Protein AF-A0A4Q2XPD7-F1 (afdb_monomer)

Nearest PDB structures (foldseek):
  6v8i-assembly1_DK  TM=5.713E-01  e=1.835E-02  Dubowvirus dv80alpha
  6aed-assembly1_A  TM=3.994E-01  e=3.737E-01  Homo sapiens
  2xsk-assembly1_A  TM=3.774E-01  e=1.427E+00  Escherichia coli
  7s64-assembly1_A  TM=4.993E-01  e=4.607E+00  Xenopus laevis

Structure (mmCIF, N/CA/C/O backbone):
data_AF-A0A4Q2XPD7-F1
#
_entry.id   AF-A0A4Q2XPD7-F1
#
loop_
_atom_site.group_PDB
_atom_site.id
_atom_site.type_symbol
_atom_site.label_atom_id
_atom_site.label_alt_id
_atom_site.label_comp_id
_atom_site.label_asym_id
_atom_site.label_entity_id
_atom_site.label_seq_id
_atom_site.pdbx_PDB_ins_code
_atom_site.Cartn_x
_atom_site.Cartn_y
_atom_site.Cartn_z
_atom_site.occupancy
_atom_site.B_iso_or_equiv
_atom_site.auth_seq_id
_atom_site.auth_comp_id
_atom_site.auth_asym_id
_atom_site.auth_atom_id
_atom_site.pdbx_PDB_model_num
ATOM 1 N N . MET A 1 1 ? 106.285 -15.184 1.401 1.00 35.28 1 MET A N 1
ATOM 2 C CA . MET A 1 1 ? 107.265 -15.427 0.317 1.00 35.28 1 MET A CA 1
ATOM 3 C C . MET A 1 1 ? 107.013 -16.817 -0.254 1.00 35.28 1 MET A C 1
ATOM 5 O O . MET A 1 1 ? 106.781 -17.705 0.548 1.00 35.28 1 MET A O 1
ATOM 9 N N . ALA A 1 2 ? 107.069 -16.942 -1.590 1.00 35.31 2 ALA A N 1
ATOM 10 C CA . ALA A 1 2 ? 107.016 -18.161 -2.429 1.00 35.31 2 ALA A CA 1
ATOM 11 C C . ALA A 1 2 ? 105.702 -18.983 -2.378 1.00 35.31 2 ALA A C 1
ATOM 13 O O . ALA A 1 2 ? 105.356 -19.527 -1.341 1.00 35.31 2 ALA A O 1
ATOM 14 N N . SER A 1 3 ? 104.795 -18.935 -3.364 1.00 31.17 3 SER A N 1
ATOM 15 C CA . SER A 1 3 ? 104.830 -19.334 -4.794 1.00 31.17 3 SER A CA 1
ATOM 16 C C . SER A 1 3 ? 104.622 -20.835 -5.076 1.00 31.17 3 SER A C 1
ATOM 18 O O . SER A 1 3 ? 105.289 -21.681 -4.497 1.00 31.17 3 SER A O 1
ATOM 20 N N . SER A 1 4 ? 103.778 -21.095 -6.099 1.00 35.97 4 SER A N 1
ATOM 21 C CA . SER A 1 4 ? 103.753 -22.277 -6.996 1.00 35.97 4 SER A CA 1
ATOM 22 C C . SER A 1 4 ? 103.006 -23.540 -6.511 1.00 35.97 4 SER A C 1
ATOM 24 O O . SER A 1 4 ? 103.157 -23.927 -5.368 1.00 35.97 4 SER A O 1
ATOM 26 N N . CYS A 1 5 ? 102.233 -24.303 -7.299 1.00 33.78 5 CYS A N 1
ATOM 27 C CA . CYS A 1 5 ? 101.681 -24.189 -8.658 1.00 33.78 5 CYS A CA 1
ATOM 28 C C . CYS A 1 5 ? 100.583 -25.265 -8.862 1.00 33.78 5 CYS A C 1
ATOM 30 O O . CYS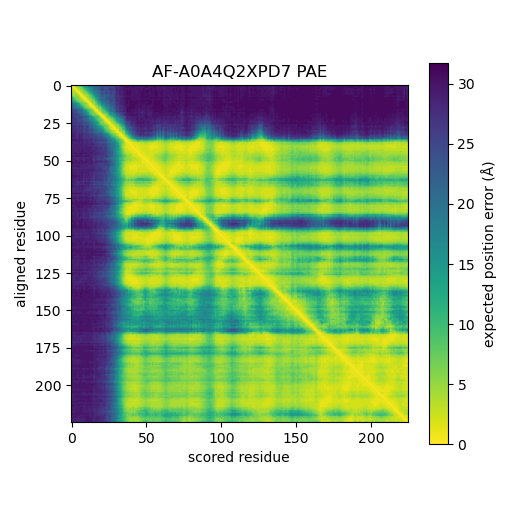 A 1 5 ? 100.735 -26.381 -8.389 1.00 33.78 5 CYS A O 1
ATOM 32 N N . ARG A 1 6 ? 99.584 -24.925 -9.696 1.00 36.72 6 ARG A N 1
ATOM 33 C CA . ARG A 1 6 ? 98.825 -25.742 -10.682 1.00 36.72 6 ARG A CA 1
ATOM 34 C C . ARG A 1 6 ? 98.132 -27.064 -10.285 1.00 36.72 6 ARG A C 1
ATOM 36 O O . ARG A 1 6 ? 98.765 -28.049 -9.943 1.00 36.72 6 ARG A O 1
ATOM 43 N N . GLY A 1 7 ? 96.851 -27.135 -10.663 1.00 34.47 7 GLY A N 1
ATOM 44 C CA . GLY A 1 7 ? 96.150 -28.373 -11.029 1.00 34.47 7 GLY A CA 1
ATOM 45 C C . GLY A 1 7 ? 94.665 -28.125 -11.315 1.00 34.47 7 GLY A C 1
ATOM 46 O O . GLY A 1 7 ? 93.896 -27.914 -10.390 1.00 34.47 7 GLY A O 1
ATOM 47 N N . LYS A 1 8 ? 94.267 -28.093 -12.595 1.00 39.12 8 LYS A N 1
ATOM 48 C CA . LYS A 1 8 ? 92.874 -27.937 -13.064 1.00 39.12 8 LYS A CA 1
ATOM 49 C C . LYS A 1 8 ? 92.116 -29.264 -12.943 1.00 39.12 8 LYS A C 1
ATOM 51 O O . LYS A 1 8 ? 92.633 -30.242 -13.469 1.00 39.12 8 LYS A O 1
ATOM 56 N N . TRP A 1 9 ? 90.869 -29.258 -12.458 1.00 30.86 9 TRP A N 1
ATOM 57 C CA . TRP A 1 9 ? 89.735 -29.917 -13.137 1.00 30.86 9 TRP A CA 1
ATOM 58 C C . TRP A 1 9 ? 88.373 -29.528 -12.536 1.00 30.86 9 TRP A C 1
ATOM 60 O O . TRP A 1 9 ? 88.275 -29.21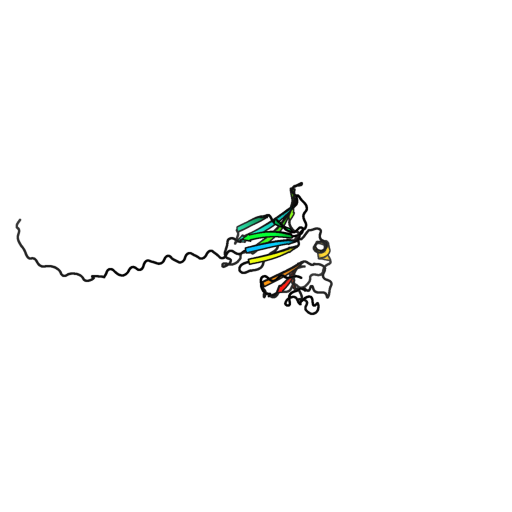4 -11.354 1.00 30.86 9 TRP A O 1
ATOM 70 N N . SER A 1 10 ? 87.357 -29.492 -13.403 1.00 39.50 10 SER A N 1
ATOM 71 C CA . SER A 1 10 ? 85.997 -28.974 -13.196 1.00 39.50 10 SER A CA 1
ATOM 72 C C . SER A 1 10 ? 85.195 -29.667 -12.090 1.00 39.50 10 SER A C 1
ATOM 74 O O . SER A 1 10 ? 85.238 -30.894 -12.001 1.00 39.50 10 SER A O 1
ATOM 76 N N . PRO A 1 11 ? 84.333 -28.937 -11.358 1.00 41.22 11 PRO A N 1
ATOM 77 C CA . PRO A 1 11 ? 83.218 -29.543 -10.656 1.00 41.22 11 PRO A CA 1
ATOM 78 C C . PRO A 1 11 ? 82.000 -29.683 -11.582 1.00 41.22 11 PRO A C 1
ATOM 80 O O . PRO A 1 11 ? 81.706 -28.827 -12.419 1.00 41.22 11 PRO A O 1
ATOM 83 N N . ALA A 1 12 ? 81.327 -30.814 -11.414 1.00 40.69 12 ALA A N 1
ATOM 84 C CA . ALA A 1 12 ? 80.123 -31.248 -12.097 1.00 40.69 12 ALA A CA 1
ATOM 85 C C . ALA A 1 12 ? 78.972 -30.224 -12.054 1.00 40.69 12 ALA A C 1
ATOM 87 O O . ALA A 1 12 ? 78.799 -29.479 -11.089 1.00 40.69 12 ALA A O 1
ATOM 88 N N . ALA A 1 13 ? 78.165 -30.239 -13.115 1.00 48.53 13 ALA A N 1
ATOM 89 C CA . ALA A 1 13 ? 76.919 -29.494 -13.236 1.00 48.53 13 ALA A CA 1
ATOM 90 C C . ALA A 1 13 ? 75.881 -29.928 -12.181 1.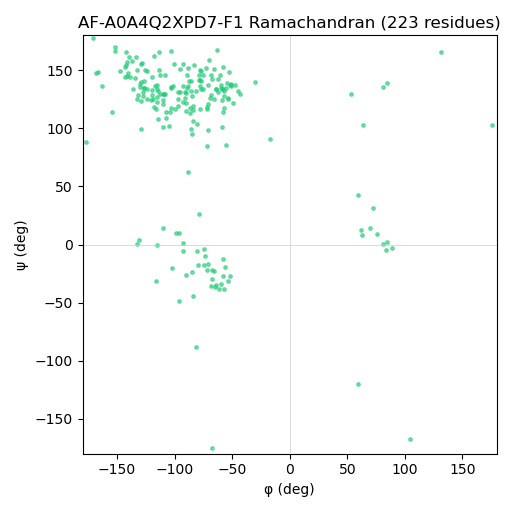00 48.53 13 ALA A C 1
ATOM 92 O O . ALA A 1 13 ? 75.745 -31.130 -11.938 1.00 48.53 13 ALA A O 1
ATOM 93 N N . PRO A 1 14 ? 75.083 -28.999 -11.620 1.00 47.69 14 PRO A N 1
ATOM 94 C CA . PRO A 1 14 ? 73.841 -29.349 -10.955 1.00 47.69 14 PRO A CA 1
ATOM 95 C C . PRO A 1 14 ? 72.660 -29.386 -11.950 1.00 47.69 14 PRO A C 1
ATOM 97 O O . PRO A 1 14 ? 72.675 -28.683 -12.966 1.00 47.69 14 PRO A O 1
ATOM 100 N N . PRO A 1 15 ? 71.626 -30.201 -11.677 1.00 46.72 15 PRO A N 1
ATOM 101 C CA . PRO A 1 15 ? 70.629 -30.598 -12.657 1.00 46.72 15 PRO A CA 1
ATOM 102 C C . PRO A 1 15 ? 69.323 -29.835 -12.449 1.00 46.72 15 PRO A C 1
ATOM 104 O O . PRO A 1 15 ? 68.654 -30.048 -11.448 1.00 46.72 15 PRO A O 1
ATOM 107 N N . TRP A 1 16 ? 68.936 -28.986 -13.396 1.00 40.44 16 TRP A N 1
ATOM 108 C CA . TRP A 1 16 ? 67.534 -28.795 -13.789 1.00 40.44 16 TRP A CA 1
ATOM 109 C C . TRP A 1 16 ? 67.476 -27.798 -14.945 1.00 40.44 16 TRP A C 1
ATOM 111 O O . TRP A 1 16 ? 67.301 -26.593 -14.803 1.00 40.44 16 TRP A O 1
ATOM 121 N N . THR A 1 17 ? 67.593 -28.332 -16.151 1.00 46.00 17 THR A N 1
ATOM 122 C CA . THR A 1 17 ? 67.012 -27.702 -17.329 1.00 46.00 17 THR A CA 1
ATOM 123 C C . THR A 1 17 ? 65.497 -27.884 -17.214 1.00 46.00 17 THR A C 1
ATOM 125 O O . THR A 1 17 ? 64.943 -28.859 -17.713 1.00 46.00 17 THR A O 1
ATOM 128 N N . ALA A 1 18 ? 64.814 -26.992 -16.493 1.00 41.50 18 ALA A N 1
ATOM 129 C CA . ALA A 1 18 ? 63.361 -26.917 -16.563 1.00 41.50 18 ALA A CA 1
ATOM 130 C C . ALA A 1 18 ? 62.993 -26.054 -17.773 1.00 41.50 18 ALA A C 1
ATOM 132 O O . ALA A 1 18 ? 63.195 -24.841 -17.786 1.00 41.50 18 ALA A O 1
ATOM 133 N N . CYS A 1 19 ? 62.513 -26.753 -18.802 1.00 37.59 19 CYS A N 1
ATOM 134 C CA . CYS A 1 19 ? 61.839 -26.252 -19.992 1.00 37.59 19 CYS A CA 1
ATOM 135 C C . CYS A 1 19 ? 61.048 -24.965 -19.732 1.00 37.59 19 CYS A C 1
ATOM 137 O O . CYS A 1 19 ? 60.341 -24.864 -18.729 1.00 37.59 19 CYS A O 1
ATOM 139 N N . ALA A 1 20 ? 61.108 -24.036 -20.690 1.00 41.44 20 ALA A N 1
ATOM 140 C CA . ALA A 1 20 ? 60.210 -22.896 -20.813 1.00 41.44 20 ALA A CA 1
ATOM 141 C C . ALA A 1 20 ? 58.756 -23.396 -20.870 1.00 41.44 20 ALA A C 1
ATOM 143 O O . ALA A 1 20 ? 58.195 -23.679 -21.926 1.00 41.44 20 ALA A O 1
ATOM 144 N N . ALA A 1 21 ? 58.187 -23.590 -19.684 1.00 39.56 21 ALA A N 1
ATOM 145 C CA . ALA A 1 21 ? 56.861 -24.106 -19.468 1.00 39.56 21 ALA A CA 1
ATOM 146 C C . ALA A 1 21 ? 55.838 -23.071 -19.935 1.00 39.56 21 ALA A C 1
ATOM 148 O O . ALA A 1 21 ? 55.851 -21.915 -19.511 1.00 39.56 21 ALA A O 1
ATOM 149 N N . CYS A 1 22 ? 54.962 -23.547 -20.814 1.00 45.12 22 CYS A N 1
ATOM 150 C CA . CYS A 1 22 ? 53.613 -23.087 -21.100 1.00 45.12 22 CYS A CA 1
ATOM 151 C C . CYS A 1 22 ? 53.024 -22.180 -19.993 1.00 45.12 22 CYS A C 1
ATOM 153 O O . CYS A 1 22 ? 52.379 -22.658 -19.061 1.00 45.12 22 CYS A O 1
ATOM 155 N N . ARG A 1 23 ? 53.213 -20.857 -20.088 1.00 47.41 23 ARG A N 1
ATOM 156 C CA . ARG A 1 23 ? 52.377 -19.902 -19.351 1.00 47.41 23 ARG A CA 1
ATOM 157 C C . ARG A 1 23 ? 51.133 -19.672 -20.191 1.00 47.41 23 ARG A C 1
ATOM 159 O O . ARG A 1 23 ? 51.143 -18.851 -21.103 1.00 47.41 23 ARG A O 1
ATOM 166 N N . LYS A 1 24 ? 50.064 -20.417 -19.899 1.00 51.81 24 LYS A N 1
ATOM 167 C CA . LYS A 1 24 ? 48.723 -19.963 -20.278 1.00 51.81 24 LYS A CA 1
ATOM 168 C C . LYS A 1 24 ? 48.528 -18.566 -19.669 1.00 51.81 24 LYS A C 1
ATOM 170 O O . LYS A 1 24 ? 48.898 -18.386 -18.505 1.00 51.81 24 LYS A O 1
ATOM 175 N N . PRO A 1 25 ? 47.999 -17.585 -20.415 1.00 47.50 25 PRO A N 1
ATOM 176 C CA . PRO A 1 25 ? 47.625 -16.315 -19.815 1.00 47.50 25 PRO A CA 1
ATOM 177 C C . PRO A 1 25 ? 46.617 -16.596 -18.697 1.00 47.50 25 PRO A C 1
ATOM 179 O O . PRO A 1 25 ? 45.694 -17.394 -18.875 1.00 47.50 25 PRO A O 1
ATOM 182 N N . LEU A 1 26 ? 46.843 -15.993 -17.529 1.00 52.91 26 LEU A N 1
ATOM 183 C CA . LEU A 1 26 ? 45.865 -15.982 -16.448 1.00 52.91 26 LEU A CA 1
ATOM 184 C C . LEU A 1 26 ? 44.599 -15.340 -17.032 1.00 52.91 26 LEU A C 1
ATOM 186 O O . LEU A 1 26 ? 44.641 -14.181 -17.438 1.00 52.91 26 LEU A O 1
ATOM 190 N N . SER A 1 27 ? 43.512 -16.101 -17.151 1.00 55.44 27 SER A N 1
ATOM 191 C CA . SER A 1 27 ? 42.205 -15.543 -17.490 1.00 55.44 27 SER A CA 1
ATOM 192 C C . SER A 1 27 ? 41.864 -14.483 -16.447 1.00 55.44 27 SER A C 1
ATOM 194 O O . SER A 1 27 ? 41.940 -14.780 -15.251 1.00 55.44 27 SER A O 1
ATOM 196 N N . GLU A 1 28 ? 41.511 -13.271 -16.883 1.00 53.06 28 GLU A N 1
ATOM 197 C CA . GLU A 1 28 ? 40.895 -12.280 -15.999 1.00 53.06 28 GLU A CA 1
ATOM 198 C C . GLU A 1 28 ? 39.760 -12.954 -15.215 1.00 53.06 28 GLU A C 1
ATOM 200 O O . GLU A 1 28 ? 39.018 -13.762 -15.793 1.00 53.06 28 GLU A O 1
ATOM 205 N N . PRO A 1 29 ? 39.629 -12.688 -13.901 1.00 60.72 29 PRO A N 1
ATOM 206 C CA . PRO A 1 29 ? 38.456 -13.146 -13.176 1.00 60.72 29 PRO A CA 1
ATOM 207 C C . PRO A 1 29 ? 37.215 -12.622 -13.913 1.00 60.72 29 PRO A C 1
ATOM 209 O O . PRO A 1 29 ? 37.241 -11.481 -14.386 1.00 60.72 29 PRO A O 1
ATOM 212 N N . PRO A 1 30 ? 36.146 -13.428 -14.055 1.00 49.44 30 PRO A N 1
ATOM 213 C CA . PRO A 1 30 ? 34.928 -12.947 -14.682 1.00 49.44 30 PRO A CA 1
ATOM 214 C C . PRO A 1 30 ? 34.503 -11.669 -13.963 1.00 4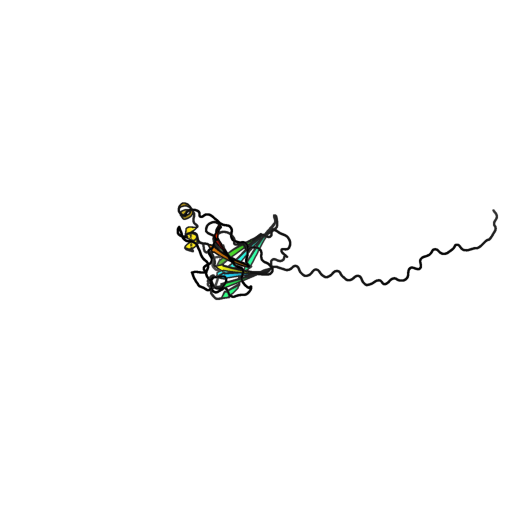9.44 30 PRO A C 1
ATOM 216 O O . PRO A 1 30 ? 34.403 -11.653 -12.733 1.00 49.44 30 PRO A O 1
ATOM 219 N N . SER A 1 31 ? 34.318 -10.599 -14.739 1.00 51.50 31 SER A N 1
ATOM 220 C CA . SER A 1 31 ? 33.731 -9.349 -14.259 1.00 51.50 31 SER A CA 1
ATOM 221 C C . SER A 1 31 ? 32.533 -9.691 -13.369 1.00 51.50 31 SER A C 1
ATOM 223 O O . SER A 1 31 ? 31.711 -10.512 -13.798 1.00 51.50 31 SER A O 1
ATOM 225 N N . PRO A 1 32 ? 32.427 -9.145 -12.142 1.00 55.56 32 PRO A N 1
ATOM 226 C CA . PRO A 1 32 ? 31.255 -9.394 -11.325 1.00 55.56 32 PRO A CA 1
ATOM 227 C C . PRO A 1 32 ? 30.042 -8.936 -12.134 1.00 55.56 32 PRO A C 1
ATOM 229 O O . PRO A 1 32 ? 29.937 -7.766 -12.504 1.00 55.56 32 PRO A O 1
ATOM 232 N N . SER A 1 33 ? 29.154 -9.879 -12.455 1.00 51.53 33 SER A N 1
ATOM 233 C CA . SER A 1 33 ? 27.834 -9.574 -13.000 1.00 51.53 33 SER A CA 1
ATOM 234 C C . SER A 1 33 ? 27.239 -8.426 -12.182 1.00 51.53 33 SER A C 1
ATOM 236 O O . SER A 1 33 ? 27.333 -8.491 -10.948 1.00 51.53 33 SER A O 1
ATOM 238 N N . PRO A 1 34 ? 26.687 -7.374 -12.817 1.00 53.44 34 PRO A N 1
ATOM 239 C CA . PRO A 1 34 ? 26.176 -6.225 -12.084 1.00 53.44 34 PRO A CA 1
ATOM 240 C C . PRO A 1 34 ? 25.207 -6.718 -11.002 1.00 53.44 34 PRO A C 1
ATOM 242 O O . PRO A 1 34 ? 24.441 -7.649 -11.269 1.00 53.44 34 PRO A O 1
ATOM 245 N N . PRO A 1 35 ? 25.265 -6.168 -9.775 1.00 57.09 35 PRO A N 1
ATOM 246 C CA . PRO A 1 35 ? 24.345 -6.572 -8.722 1.00 57.09 35 PRO A CA 1
ATOM 247 C C . PRO A 1 35 ? 22.924 -6.436 -9.267 1.00 57.09 35 PRO A C 1
ATOM 249 O O . PRO A 1 35 ? 22.580 -5.375 -9.786 1.00 57.09 35 PRO A O 1
ATOM 252 N N . PHE A 1 36 ? 22.130 -7.510 -9.199 1.00 61.00 36 PHE A N 1
ATOM 253 C CA . PHE A 1 36 ? 20.734 -7.484 -9.632 1.00 61.00 36 PHE A CA 1
ATOM 254 C C . PHE A 1 36 ? 20.009 -6.413 -8.813 1.00 61.00 36 PHE A C 1
ATOM 256 O O . PHE A 1 36 ? 19.733 -6.596 -7.625 1.00 61.00 36 PHE A O 1
ATOM 263 N N . MET A 1 37 ? 19.812 -5.248 -9.427 1.00 72.75 37 MET A N 1
ATOM 264 C CA . MET A 1 37 ? 19.111 -4.135 -8.813 1.00 72.75 37 MET A CA 1
ATOM 265 C C . MET A 1 37 ? 17.629 -4.449 -8.818 1.00 72.75 37 MET A C 1
ATOM 267 O O . MET A 1 37 ? 17.080 -4.879 -9.832 1.00 72.75 37 MET A O 1
ATOM 271 N N . LYS A 1 38 ? 16.984 -4.213 -7.680 1.00 84.81 38 LYS A N 1
ATOM 272 C CA . LYS A 1 38 ? 15.548 -4.397 -7.563 1.00 84.81 38 LYS A CA 1
ATOM 273 C C . LYS A 1 38 ? 14.815 -3.135 -7.968 1.00 84.81 38 LYS A C 1
ATOM 275 O O . LYS A 1 38 ? 15.240 -2.027 -7.632 1.00 84.81 38 LYS A O 1
ATOM 280 N N . LYS A 1 39 ? 13.695 -3.314 -8.664 1.00 90.50 39 LYS A N 1
ATOM 281 C CA . LYS A 1 39 ? 12.877 -2.215 -9.176 1.00 90.50 39 LYS A CA 1
ATOM 282 C C . LYS A 1 39 ? 11.509 -2.181 -8.512 1.00 90.50 39 LYS A C 1
ATOM 284 O O . LYS A 1 39 ? 10.811 -3.188 -8.450 1.00 90.50 39 LYS A O 1
ATOM 289 N N . ILE A 1 40 ? 11.097 -1.001 -8.071 1.00 93.12 40 ILE A N 1
ATOM 290 C CA . ILE A 1 40 ? 9.751 -0.764 -7.553 1.00 93.12 40 ILE A CA 1
ATOM 291 C C . ILE A 1 40 ? 9.083 0.296 -8.417 1.00 93.12 40 ILE A C 1
ATOM 293 O O . ILE A 1 40 ? 9.641 1.367 -8.655 1.00 93.12 40 ILE A O 1
ATOM 297 N N . VAL A 1 41 ? 7.876 -0.003 -8.884 1.00 95.50 41 VAL A N 1
ATOM 298 C CA . VAL A 1 41 ? 7.015 0.956 -9.576 1.00 95.50 41 VAL A CA 1
ATOM 299 C C . VAL A 1 41 ? 5.876 1.321 -8.636 1.00 95.50 41 VAL A C 1
ATOM 301 O O . VAL A 1 41 ? 5.043 0.477 -8.320 1.00 95.50 41 VAL A O 1
ATOM 304 N N . PHE A 1 42 ? 5.831 2.573 -8.196 1.00 96.75 42 PHE A N 1
ATOM 305 C CA . PHE A 1 42 ? 4.736 3.088 -7.379 1.00 96.75 42 PHE A CA 1
ATOM 306 C C . PHE A 1 42 ? 3.670 3.668 -8.292 1.00 96.75 42 PHE A C 1
ATOM 308 O O . PHE A 1 42 ? 3.980 4.536 -9.111 1.00 96.75 42 PHE A O 1
ATOM 315 N N . ARG A 1 43 ? 2.426 3.218 -8.145 1.00 96.25 43 ARG A N 1
ATOM 316 C CA . ARG A 1 43 ? 1.256 3.783 -8.812 1.00 96.25 43 ARG A CA 1
ATOM 317 C C . ARG A 1 43 ? 0.193 4.097 -7.781 1.00 96.25 43 ARG A C 1
ATOM 319 O O . ARG A 1 43 ? -0.202 3.222 -7.021 1.00 96.25 43 ARG A O 1
ATOM 326 N N . VAL A 1 44 ? -0.300 5.328 -7.806 1.00 95.06 44 VAL A N 1
ATOM 327 C CA . VAL A 1 44 ? -1.378 5.762 -6.919 1.00 95.06 44 VAL A CA 1
ATOM 328 C C . VAL A 1 44 ? -2.514 6.375 -7.714 1.00 95.06 44 VAL A C 1
ATOM 330 O O . VAL A 1 44 ? -2.293 7.198 -8.608 1.00 95.06 44 VAL A O 1
ATOM 333 N N . ASN A 1 45 ? -3.733 5.974 -7.372 1.00 92.31 45 ASN A N 1
ATOM 334 C CA . ASN A 1 45 ? -4.942 6.588 -7.891 1.00 92.31 45 ASN A CA 1
ATOM 335 C C . ASN A 1 45 ? -5.288 7.828 -7.052 1.00 92.31 45 ASN A C 1
ATOM 337 O O . ASN A 1 45 ? -5.572 7.724 -5.855 1.00 92.31 45 ASN A O 1
ATOM 341 N N . TYR A 1 46 ? -5.241 9.003 -7.681 1.00 90.69 46 TYR A N 1
ATOM 342 C CA . TYR A 1 46 ? -5.620 10.291 -7.102 1.00 90.69 46 TYR A CA 1
ATOM 343 C C . TYR A 1 46 ? -5.829 11.338 -8.204 1.00 90.69 46 TYR A C 1
ATOM 345 O O . TYR A 1 46 ? -5.026 11.451 -9.133 1.00 90.69 46 TYR A O 1
ATOM 353 N N . HIS A 1 47 ? -6.896 12.126 -8.090 1.00 90.19 47 HIS A N 1
ATOM 354 C CA . HIS A 1 47 ? -7.184 13.220 -9.014 1.00 90.19 47 HIS A CA 1
ATOM 355 C C . HIS A 1 47 ? -6.568 14.530 -8.513 1.00 90.19 47 HIS A C 1
ATOM 357 O O . HIS A 1 47 ? -6.787 14.937 -7.374 1.00 90.19 47 HIS A O 1
ATOM 363 N N . THR A 1 48 ? -5.866 15.229 -9.398 1.00 89.94 48 THR A N 1
ATOM 364 C CA . THR A 1 48 ? -5.188 16.504 -9.122 1.00 89.94 48 THR A CA 1
ATOM 365 C C . THR A 1 48 ? -5.625 17.584 -10.101 1.00 89.94 48 THR A C 1
ATOM 367 O O . THR A 1 48 ? -5.873 17.295 -11.270 1.00 89.94 48 THR A O 1
ATOM 370 N N . VAL A 1 49 ? -5.615 18.839 -9.662 1.00 90.69 49 VAL A N 1
ATOM 371 C CA . VAL A 1 49 ? -5.787 20.016 -10.529 1.00 90.69 49 VAL A CA 1
ATOM 372 C C . VAL A 1 49 ? -4.443 20.714 -10.794 1.00 90.69 49 VAL A C 1
ATOM 374 O O . VAL A 1 49 ? -3.465 20.432 -10.098 1.00 90.69 49 VAL A O 1
ATOM 377 N N . PRO A 1 50 ? -4.351 21.631 -11.779 1.00 91.38 50 PRO A N 1
ATOM 378 C CA . PRO A 1 50 ? -3.130 22.402 -12.007 1.00 91.38 50 PRO A CA 1
ATOM 379 C C . PRO A 1 50 ? -2.605 23.077 -10.728 1.00 91.38 50 PRO A C 1
ATOM 381 O O . PRO A 1 50 ? -3.378 23.618 -9.938 1.00 91.38 50 PRO A O 1
ATOM 384 N N . GLY A 1 51 ? -1.285 23.032 -10.524 1.00 91.12 51 GLY A N 1
ATOM 385 C CA . GLY A 1 51 ? -0.623 23.523 -9.306 1.00 91.12 51 GLY A CA 1
ATOM 386 C C . GLY A 1 51 ? -0.579 22.516 -8.148 1.00 91.12 51 GLY A C 1
ATOM 387 O O . GLY A 1 51 ? -0.083 22.850 -7.070 1.00 91.12 51 GLY A O 1
ATOM 388 N N . GLN A 1 52 ? -1.084 21.295 -8.348 1.00 93.19 52 GLN A N 1
ATOM 389 C CA . GLN A 1 52 ? -0.939 20.178 -7.414 1.00 93.19 52 GLN A CA 1
ATOM 390 C C . GLN A 1 52 ? 0.026 19.125 -7.964 1.00 93.19 52 GLN A C 1
ATOM 392 O O . GLN A 1 52 ? 0.072 18.871 -9.167 1.00 93.19 52 GLN A O 1
ATOM 397 N N . SER A 1 53 ? 0.785 18.488 -7.074 1.00 94.12 53 SER A N 1
ATOM 398 C CA . SER A 1 53 ? 1.697 17.399 -7.428 1.00 94.12 53 SER A CA 1
ATOM 399 C C . SER A 1 53 ? 1.715 16.313 -6.362 1.00 94.12 53 SER A C 1
ATOM 401 O O . SER A 1 53 ? 1.450 16.571 -5.185 1.00 94.12 53 SER A 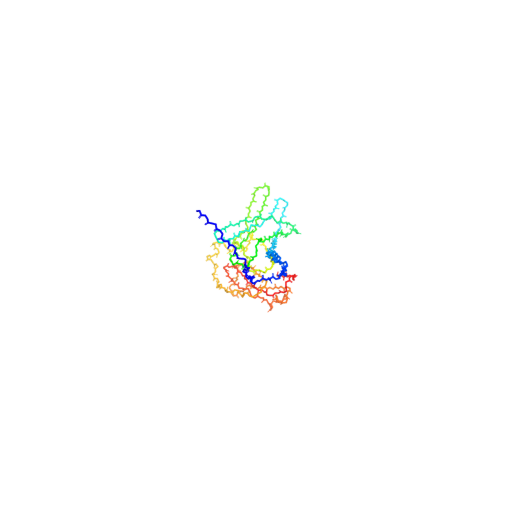O 1
ATOM 403 N N . LEU A 1 54 ? 2.052 15.098 -6.790 1.00 95.50 54 LEU A N 1
ATOM 404 C CA . LEU A 1 54 ? 2.269 13.959 -5.910 1.00 95.50 54 LEU A CA 1
ATOM 405 C C . LEU A 1 54 ? 3.729 13.527 -5.917 1.00 95.50 54 LEU A C 1
ATOM 407 O O . LEU A 1 54 ? 4.430 13.607 -6.927 1.00 95.50 54 LEU A O 1
ATOM 411 N N . TRP A 1 55 ? 4.166 13.066 -4.755 1.00 96.62 55 TRP A N 1
ATOM 412 C CA . TRP A 1 55 ? 5.515 12.601 -4.480 1.00 96.62 55 TRP A CA 1
ATOM 413 C C . TRP A 1 55 ? 5.442 11.315 -3.659 1.00 96.62 55 TRP A C 1
ATOM 415 O O . TRP A 1 55 ? 4.448 11.062 -2.978 1.00 96.62 55 TRP A O 1
ATOM 425 N N . VAL A 1 56 ? 6.503 10.514 -3.691 1.00 96.38 56 VAL A N 1
ATOM 426 C CA . VAL A 1 56 ? 6.667 9.354 -2.807 1.00 96.38 56 VAL A CA 1
ATOM 427 C C . VAL A 1 56 ? 7.861 9.607 -1.905 1.00 96.38 56 VAL A C 1
ATOM 429 O O . VAL A 1 56 ? 8.968 9.832 -2.397 1.00 96.38 56 VAL A O 1
ATOM 432 N N . ARG A 1 57 ? 7.639 9.572 -0.591 1.00 95.62 57 ARG A N 1
ATOM 433 C CA . ARG A 1 57 ? 8.707 9.532 0.408 1.00 95.62 57 ARG A CA 1
ATOM 434 C C . ARG A 1 57 ? 8.991 8.076 0.745 1.00 95.62 57 ARG A C 1
ATOM 436 O O . ARG A 1 57 ? 8.083 7.367 1.163 1.00 95.62 57 ARG A O 1
ATOM 443 N N . ILE A 1 58 ? 10.230 7.643 0.561 1.00 93.75 58 ILE A N 1
ATOM 444 C CA . ILE A 1 58 ? 10.701 6.283 0.819 1.00 93.75 58 ILE A CA 1
ATOM 445 C C . ILE A 1 58 ? 11.739 6.362 1.927 1.00 93.75 58 ILE A C 1
ATOM 447 O O . ILE A 1 58 ? 12.792 6.961 1.729 1.00 93.75 58 ILE A O 1
ATOM 451 N N . SER A 1 59 ? 11.450 5.739 3.061 1.00 92.00 59 SER A N 1
ATOM 452 C CA . SER A 1 59 ? 12.352 5.652 4.205 1.00 92.00 59 SER A CA 1
ATOM 453 C C . SER A 1 59 ? 12.973 4.265 4.256 1.00 92.00 59 SER A C 1
ATOM 455 O O . SER A 1 59 ? 12.267 3.268 4.420 1.00 92.00 59 SER A O 1
ATOM 457 N N . VAL A 1 60 ? 14.293 4.195 4.122 1.00 88.38 60 VAL A N 1
ATOM 458 C CA . VAL A 1 60 ? 15.086 2.964 4.117 1.00 88.38 60 VAL A CA 1
ATOM 459 C C . VAL A 1 60 ? 15.908 2.900 5.392 1.00 88.38 60 VAL A C 1
ATOM 461 O O . VAL A 1 60 ? 16.621 3.850 5.714 1.00 88.38 60 VAL A O 1
ATOM 464 N N . LYS A 1 61 ? 15.850 1.769 6.100 1.00 84.69 61 LYS A N 1
ATOM 465 C CA . LYS A 1 61 ? 16.680 1.535 7.283 1.00 84.69 61 LYS A CA 1
ATOM 466 C C . LYS A 1 61 ? 17.659 0.389 7.046 1.00 84.69 61 LYS A C 1
ATOM 468 O O . LYS A 1 61 ? 17.251 -0.709 6.675 1.00 84.69 61 LYS A O 1
ATOM 473 N N . ILE A 1 62 ? 18.944 0.652 7.287 1.00 79.81 62 ILE A N 1
ATOM 474 C CA . ILE A 1 62 ? 20.046 -0.312 7.169 1.00 79.81 62 ILE A CA 1
ATOM 475 C C . ILE A 1 62 ? 20.852 -0.268 8.468 1.00 79.81 62 ILE A C 1
ATOM 477 O O . ILE A 1 62 ? 21.666 0.632 8.677 1.00 79.81 62 ILE A O 1
ATOM 481 N N . GLY A 1 63 ? 20.600 -1.221 9.370 1.00 78.62 63 GLY A N 1
ATOM 482 C CA . GLY A 1 63 ? 21.131 -1.155 10.734 1.00 78.62 63 GLY A CA 1
ATOM 483 C C . GLY A 1 63 ? 20.650 0.117 11.441 1.00 78.62 63 GLY A C 1
ATOM 484 O O . GLY A 1 63 ? 19.443 0.333 11.564 1.00 78.62 63 GLY A O 1
ATOM 485 N N . ASP A 1 64 ? 21.588 0.969 11.854 1.00 79.69 64 ASP A N 1
ATOM 486 C CA . ASP A 1 64 ? 21.306 2.260 12.499 1.00 79.69 64 ASP A CA 1
ATOM 487 C C . ASP A 1 64 ? 21.233 3.442 11.520 1.00 79.69 64 ASP A C 1
ATOM 489 O O . ASP A 1 64 ? 20.884 4.554 11.915 1.00 79.69 64 ASP A O 1
ATOM 493 N N . LEU A 1 65 ? 21.533 3.222 10.238 1.00 79.94 65 LEU A N 1
ATOM 494 C CA . LEU A 1 65 ? 21.452 4.261 9.216 1.00 79.94 65 LEU A CA 1
ATOM 495 C C . LEU A 1 65 ? 20.030 4.339 8.655 1.00 79.94 65 LEU A C 1
ATOM 497 O O . LEU A 1 65 ? 19.439 3.321 8.287 1.00 79.94 65 LEU A O 1
ATOM 501 N N . ALA A 1 66 ? 19.502 5.558 8.571 1.00 85.19 66 ALA A N 1
ATOM 502 C CA . ALA A 1 66 ? 18.218 5.861 7.954 1.00 85.19 66 ALA A CA 1
ATOM 503 C C . ALA A 1 66 ? 18.424 6.824 6.781 1.00 85.19 66 ALA A C 1
ATOM 505 O O . ALA A 1 66 ? 19.123 7.830 6.913 1.00 85.19 66 ALA A O 1
ATOM 506 N N . PHE A 1 67 ? 17.808 6.506 5.646 1.00 87.31 67 PHE A N 1
ATOM 507 C CA . PHE A 1 67 ? 17.852 7.307 4.428 1.00 87.31 67 PHE A CA 1
ATOM 508 C C . PHE A 1 67 ? 16.434 7.582 3.951 1.00 87.31 67 PHE A C 1
ATOM 510 O O . PHE A 1 67 ? 15.629 6.655 3.876 1.00 87.31 67 PHE A O 1
ATOM 517 N N . ASP A 1 68 ? 16.161 8.829 3.576 1.00 91.81 68 ASP A N 1
ATOM 518 C CA . ASP A 1 68 ? 14.898 9.216 2.960 1.00 91.81 68 ASP A CA 1
ATOM 519 C C . ASP A 1 68 ? 15.126 9.627 1.504 1.00 91.81 68 ASP A C 1
ATOM 521 O O . ASP A 1 68 ? 15.962 10.479 1.197 1.00 91.81 68 ASP A O 1
ATOM 525 N N . HIS A 1 69 ? 14.338 9.049 0.603 1.00 92.56 69 HIS A N 1
ATOM 526 C CA . HIS A 1 69 ? 14.239 9.471 -0.788 1.00 92.56 69 HIS A CA 1
ATOM 527 C C . HIS A 1 69 ? 12.880 10.121 -1.007 1.00 92.56 69 HIS A C 1
ATOM 529 O O . HIS A 1 69 ? 11.855 9.536 -0.673 1.00 92.56 69 HIS A O 1
ATOM 535 N N . LEU A 1 70 ? 12.859 11.318 -1.589 1.00 96.12 70 LEU A N 1
ATOM 536 C CA . LEU A 1 70 ? 11.624 11.984 -1.984 1.00 96.12 70 LEU A CA 1
ATOM 537 C C . LEU A 1 70 ? 11.590 12.100 -3.505 1.00 96.12 70 LEU A C 1
ATOM 539 O O . LEU A 1 70 ? 12.341 12.880 -4.090 1.00 96.12 70 LEU A O 1
ATOM 543 N N . LEU A 1 71 ? 10.734 11.303 -4.136 1.00 97.25 71 LEU A N 1
ATOM 544 C CA . LEU A 1 71 ? 10.683 11.162 -5.586 1.00 97.25 71 LEU A CA 1
ATOM 545 C C . LEU A 1 71 ? 9.427 11.837 -6.146 1.00 97.25 71 LEU A C 1
ATOM 547 O O . LEU A 1 71 ? 8.332 11.557 -5.649 1.00 97.25 71 LEU A O 1
ATOM 551 N N . PRO A 1 72 ? 9.543 12.700 -7.171 1.00 97.06 72 PRO A N 1
ATOM 552 C CA . PRO A 1 72 ? 8.374 13.247 -7.841 1.00 97.06 72 PRO A CA 1
ATOM 553 C C . PRO A 1 72 ? 7.649 12.137 -8.599 1.00 97.06 72 PRO A C 1
ATOM 555 O O . PRO A 1 72 ? 8.273 11.249 -9.191 1.00 97.06 72 PRO A O 1
ATOM 558 N N . MET A 1 73 ? 6.322 12.197 -8.600 1.00 97.69 73 MET A N 1
ATOM 559 C CA . MET A 1 73 ? 5.499 11.344 -9.446 1.00 97.69 73 MET A CA 1
ATOM 560 C C . MET A 1 73 ? 5.138 12.072 -10.735 1.00 97.69 73 MET A C 1
ATOM 562 O O . MET A 1 73 ? 5.007 13.294 -10.767 1.00 97.69 73 MET A O 1
ATOM 566 N N . ARG A 1 74 ? 4.943 11.308 -11.807 1.00 96.50 74 ARG A N 1
ATOM 567 C CA . ARG A 1 74 ? 4.369 11.794 -13.063 1.00 96.50 74 ARG A CA 1
ATOM 568 C C . ARG A 1 74 ? 2.904 11.392 -13.158 1.00 96.50 74 ARG A C 1
ATOM 570 O O . ARG A 1 74 ? 2.556 10.247 -12.879 1.00 96.50 74 ARG A O 1
ATOM 577 N N . CYS A 1 75 ? 2.065 12.320 -13.594 1.00 94.12 75 CYS A N 1
ATOM 578 C CA . CYS A 1 75 ? 0.679 12.046 -13.943 1.00 94.12 75 CYS A CA 1
ATOM 579 C C . CYS A 1 75 ? 0.658 11.253 -15.259 1.00 94.12 75 CYS A C 1
ATOM 581 O O . CYS A 1 75 ? 1.156 11.739 -16.276 1.00 94.12 75 CYS A O 1
ATOM 583 N N . ILE A 1 76 ? 0.163 10.014 -15.230 1.00 92.94 76 ILE A N 1
ATOM 584 C CA . ILE A 1 76 ? 0.082 9.138 -16.415 1.00 92.94 76 ILE A CA 1
ATOM 585 C C . ILE A 1 76 ? -1.334 9.077 -16.996 1.00 92.94 76 ILE A C 1
ATOM 587 O O . ILE A 1 76 ? -1.506 8.755 -18.168 1.00 92.94 76 ILE A O 1
ATOM 591 N N . SER A 1 77 ? -2.339 9.433 -16.199 1.00 87.81 77 SER A N 1
ATOM 592 C CA . SER A 1 77 ? -3.724 9.649 -16.616 1.00 87.81 77 SER A CA 1
ATOM 593 C C . SER A 1 77 ? -4.373 10.672 -15.679 1.00 87.81 77 SER A C 1
ATOM 595 O O . SER A 1 77 ? -3.810 10.984 -14.635 1.00 87.81 77 SER A O 1
ATOM 597 N N . GLY A 1 78 ? -5.577 11.167 -15.988 1.00 79.38 78 GLY A N 1
ATOM 598 C CA . GLY A 1 78 ? -6.259 12.170 -15.149 1.00 79.38 78 GLY A CA 1
ATOM 599 C C . GLY A 1 78 ? -6.515 11.756 -13.689 1.00 79.38 78 GLY A C 1
ATOM 600 O O . GLY A 1 78 ? -6.854 12.603 -12.865 1.00 79.38 78 GLY A O 1
ATOM 601 N N . THR A 1 79 ? -6.354 10.476 -13.354 1.00 87.19 79 THR A N 1
ATOM 602 C CA . THR A 1 79 ? -6.591 9.927 -12.014 1.00 87.19 79 THR A CA 1
ATOM 603 C C . THR A 1 79 ? -5.451 9.055 -11.502 1.00 87.19 79 THR A C 1
ATOM 605 O O . THR A 1 79 ? -5.592 8.482 -10.426 1.00 87.19 79 THR A O 1
ATOM 608 N N . GLN A 1 80 ? -4.335 8.928 -12.228 1.00 93.62 80 GLN A N 1
ATOM 609 C CA . GLN A 1 80 ? -3.262 8.008 -11.860 1.00 93.62 80 GLN A CA 1
ATOM 610 C C . GLN A 1 80 ? -1.881 8.644 -11.995 1.00 93.62 80 GLN A C 1
ATOM 612 O O . GLN A 1 80 ? -1.531 9.249 -13.012 1.00 93.62 80 GLN A O 1
ATOM 617 N N . TRP A 1 81 ? -1.073 8.437 -10.961 1.00 96.94 81 TRP A N 1
ATOM 618 C CA . TRP A 1 81 ? 0.290 8.934 -10.851 1.00 96.94 81 TRP A CA 1
ATOM 619 C C . TRP A 1 81 ? 1.266 7.775 -10.707 1.00 96.94 81 TRP A C 1
ATOM 621 O O . TRP A 1 81 ? 0.955 6.786 -10.048 1.00 96.94 81 TRP A O 1
ATOM 631 N N . GLN A 1 82 ? 2.455 7.899 -11.300 1.00 97.75 82 GLN A N 1
ATOM 632 C CA . GLN A 1 82 ? 3.491 6.869 -11.258 1.00 97.75 82 GLN A CA 1
ATOM 633 C C . GLN A 1 82 ? 4.872 7.454 -10.953 1.00 97.75 82 GLN A C 1
ATOM 635 O O . GLN A 1 82 ? 5.231 8.510 -11.466 1.00 97.75 82 GLN A O 1
ATOM 640 N N . THR A 1 83 ? 5.684 6.728 -10.189 1.00 97.88 83 THR A N 1
ATOM 641 C CA . THR A 1 83 ? 7.141 6.916 -10.152 1.00 97.88 83 THR A CA 1
ATOM 642 C C . THR A 1 83 ? 7.849 5.572 -10.036 1.00 97.88 83 THR A C 1
ATOM 644 O O . THR A 1 83 ? 7.220 4.547 -9.768 1.00 97.88 83 THR A O 1
ATOM 647 N N . GLU A 1 84 ? 9.149 5.560 -10.291 1.00 96.44 84 GLU A N 1
ATOM 648 C CA . GLU A 1 84 ? 9.969 4.353 -10.273 1.00 96.44 84 GLU A CA 1
ATOM 649 C C . GLU A 1 84 ? 11.164 4.577 -9.357 1.00 96.44 84 GLU A C 1
ATOM 651 O O . GLU A 1 84 ? 11.752 5.659 -9.338 1.00 96.44 84 GLU A O 1
ATOM 656 N N . TRP A 1 85 ? 11.515 3.548 -8.596 1.00 93.25 85 TRP A N 1
ATOM 657 C CA . TRP A 1 85 ? 12.677 3.560 -7.726 1.00 93.25 85 TRP A CA 1
ATOM 658 C C . TRP A 1 85 ? 13.479 2.281 -7.925 1.00 93.25 85 TRP A C 1
ATOM 660 O O . TRP A 1 85 ? 12.954 1.172 -7.808 1.00 93.25 85 TRP A O 1
ATOM 670 N N . GLU A 1 86 ? 14.758 2.451 -8.231 1.00 90.19 86 GLU A N 1
ATOM 671 C CA . GLU A 1 86 ? 15.732 1.369 -8.234 1.00 90.19 86 GLU A CA 1
ATOM 672 C C . GLU A 1 86 ? 16.470 1.407 -6.907 1.00 90.19 86 GLU A C 1
ATOM 674 O O . GLU A 1 86 ? 17.003 2.443 -6.504 1.00 90.19 86 GLU A O 1
ATOM 679 N N . THR A 1 87 ? 16.474 0.282 -6.200 1.00 78.50 87 THR A N 1
ATOM 680 C CA . THR A 1 87 ? 16.943 0.251 -4.815 1.00 78.50 87 THR A CA 1
ATOM 681 C C . THR A 1 87 ? 18.447 0.509 -4.703 1.00 78.50 87 THR A C 1
ATOM 683 O O . THR A 1 87 ? 18.907 0.940 -3.651 1.00 78.50 87 THR A O 1
ATOM 686 N N . GLY A 1 88 ? 19.221 0.296 -5.774 1.00 73.50 88 GLY A N 1
ATOM 687 C CA . GLY A 1 88 ? 20.672 0.510 -5.789 1.00 73.50 88 GLY A CA 1
ATOM 688 C C . GLY A 1 88 ? 21.491 -0.634 -5.176 1.00 73.50 88 GLY A C 1
ATOM 689 O O . GLY A 1 88 ? 22.715 -0.542 -5.125 1.00 73.50 88 GLY A O 1
ATOM 690 N N . TRP A 1 89 ? 20.853 -1.712 -4.703 1.00 65.31 89 TRP A N 1
ATOM 691 C CA . TRP A 1 89 ? 21.509 -2.836 -4.021 1.00 65.31 89 TRP A CA 1
ATOM 692 C C . TRP A 1 89 ? 20.798 -4.172 -4.298 1.00 65.31 89 TRP A C 1
ATOM 694 O O . TRP A 1 89 ? 19.580 -4.223 -4.473 1.00 65.31 89 TRP A O 1
ATOM 704 N N . SER A 1 90 ? 21.574 -5.263 -4.307 1.00 61.28 90 SER A N 1
ATOM 705 C CA . SER A 1 90 ? 21.067 -6.640 -4.396 1.00 61.28 90 SER A CA 1
ATOM 706 C C . SER A 1 90 ? 20.686 -7.146 -3.003 1.00 61.28 90 SER A C 1
ATOM 708 O O . SER A 1 90 ? 21.481 -7.084 -2.066 1.00 61.28 90 SER A O 1
ATOM 710 N N . THR A 1 91 ? 19.468 -7.663 -2.843 1.00 55.16 91 THR A N 1
ATOM 711 C CA . THR A 1 91 ? 18.901 -8.111 -1.552 1.00 55.16 91 THR A CA 1
ATOM 712 C C . THR A 1 91 ? 19.406 -9.484 -1.097 1.00 55.16 91 THR A C 1
ATOM 714 O O . THR A 1 91 ? 18.710 -10.188 -0.370 1.00 55.16 91 THR A O 1
ATOM 717 N N . SER A 1 92 ? 20.604 -9.899 -1.514 1.00 50.28 92 SER A N 1
ATOM 718 C CA . SER A 1 92 ? 21.190 -11.184 -1.110 1.00 50.28 92 SER A CA 1
ATOM 719 C C . SER A 1 92 ? 21.711 -11.199 0.337 1.00 50.28 92 SER A C 1
ATOM 721 O O . SER A 1 92 ? 22.116 -12.250 0.822 1.00 50.28 92 SER A O 1
ATOM 723 N N . ALA A 1 93 ? 21.674 -10.070 1.053 1.00 43.00 93 ALA A N 1
ATOM 724 C CA . ALA A 1 93 ? 21.971 -9.990 2.482 1.00 43.00 93 ALA A CA 1
ATOM 725 C C . ALA A 1 93 ? 20.824 -9.285 3.224 1.00 43.00 93 ALA A C 1
ATOM 727 O O . ALA A 1 93 ? 20.318 -8.257 2.778 1.00 43.00 93 ALA A O 1
ATOM 728 N N . GLY A 1 94 ? 20.374 -9.903 4.316 1.00 50.16 94 GLY A N 1
ATOM 729 C CA . GLY A 1 94 ? 19.096 -9.640 4.972 1.00 50.16 94 GLY A CA 1
ATOM 730 C C . GLY A 1 94 ? 18.877 -8.246 5.573 1.00 50.16 94 GLY A C 1
ATOM 731 O O . GLY A 1 94 ? 19.796 -7.465 5.796 1.00 50.16 94 GLY A O 1
ATOM 732 N N . PHE A 1 95 ? 17.600 -8.026 5.906 1.00 51.31 95 PHE A N 1
ATOM 733 C CA . PHE A 1 95 ? 17.037 -6.950 6.734 1.00 51.31 95 PHE A CA 1
ATOM 734 C C . PHE A 1 95 ? 16.984 -5.538 6.152 1.00 51.31 95 PHE A C 1
ATOM 736 O O . PHE A 1 95 ? 16.984 -4.574 6.916 1.00 51.31 95 PHE A O 1
ATOM 743 N N . LEU A 1 96 ? 16.828 -5.385 4.836 1.00 57.75 96 LEU A N 1
ATOM 744 C CA . LEU A 1 96 ? 16.358 -4.098 4.338 1.00 57.75 96 LEU A CA 1
ATOM 745 C C . LEU A 1 96 ? 14.842 -4.002 4.484 1.00 57.75 96 LEU A C 1
ATOM 747 O O . LEU A 1 96 ? 14.085 -4.602 3.721 1.00 57.75 96 LEU A O 1
ATOM 751 N N . LEU A 1 97 ? 14.421 -3.237 5.487 1.00 72.12 97 LEU A N 1
ATOM 752 C CA . LEU A 1 97 ? 13.053 -2.765 5.595 1.00 72.12 97 LEU A CA 1
ATOM 753 C C . LEU A 1 97 ? 13.024 -1.348 5.032 1.00 72.12 97 LEU A C 1
ATOM 755 O O . LEU A 1 97 ? 13.711 -0.454 5.532 1.00 72.12 97 LEU A O 1
ATOM 759 N N . PHE A 1 98 ? 12.235 -1.150 3.986 1.00 86.62 98 PHE A N 1
ATOM 760 C CA . PHE A 1 98 ? 11.854 0.185 3.567 1.00 86.62 98 PHE A CA 1
ATOM 761 C C . PHE A 1 98 ? 10.362 0.359 3.774 1.00 86.62 98 PHE A C 1
ATOM 763 O O . PHE A 1 98 ? 9.573 -0.588 3.714 1.00 86.62 98 PHE A O 1
ATOM 770 N N . THR A 1 99 ? 9.990 1.597 4.026 1.00 92.06 99 THR A N 1
ATOM 771 C CA . THR A 1 99 ? 8.603 2.006 4.121 1.00 92.06 99 THR A CA 1
ATOM 772 C C . THR A 1 99 ? 8.394 3.199 3.210 1.00 92.06 99 THR A C 1
ATOM 774 O O . THR A 1 99 ? 9.354 3.896 2.882 1.00 92.06 99 THR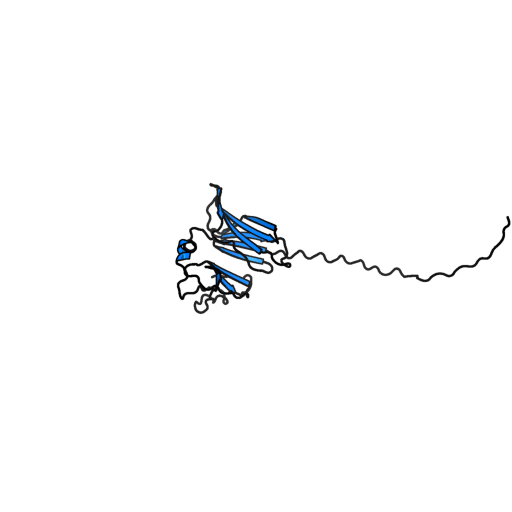 A O 1
ATOM 777 N N . TYR A 1 100 ? 7.169 3.432 2.766 1.00 94.38 100 TYR A N 1
ATOM 778 C CA . TYR A 1 100 ? 6.877 4.573 1.912 1.00 94.38 100 TYR A CA 1
ATOM 779 C C . TYR A 1 100 ? 5.541 5.214 2.262 1.00 94.38 100 TYR A C 1
ATOM 781 O O . TYR A 1 100 ? 4.664 4.584 2.859 1.00 94.38 100 TYR A O 1
ATOM 789 N N . ARG A 1 101 ? 5.409 6.488 1.900 1.00 94.81 101 ARG A N 1
ATOM 790 C CA . ARG A 1 101 ? 4.168 7.260 1.963 1.00 94.81 101 ARG A CA 1
ATOM 791 C C . ARG A 1 101 ? 4.057 8.154 0.746 1.00 94.81 101 ARG A C 1
ATOM 793 O O . ARG A 1 101 ? 5.062 8.671 0.251 1.00 94.81 101 ARG A O 1
ATOM 800 N N . TYR A 1 102 ? 2.830 8.378 0.308 1.00 95.38 102 TYR A N 1
ATOM 801 C CA . TYR A 1 102 ? 2.552 9.408 -0.677 1.00 95.38 102 TYR A CA 1
ATOM 802 C C . TYR A 1 102 ? 2.514 10.787 -0.004 1.00 95.38 102 TYR A C 1
ATOM 804 O O . TYR A 1 102 ? 2.113 10.927 1.152 1.00 95.38 102 TYR A O 1
ATOM 812 N N . VAL A 1 103 ? 2.956 11.810 -0.730 1.00 94.88 103 VAL A N 1
ATOM 813 C CA . VAL A 1 103 ? 2.978 13.205 -0.283 1.00 94.88 103 VAL A CA 1
ATOM 814 C C . VAL A 1 103 ? 2.311 14.071 -1.343 1.00 94.88 103 VAL A C 1
ATOM 816 O O . VAL A 1 103 ? 2.724 14.084 -2.502 1.00 94.88 103 VAL A O 1
ATOM 819 N N . PHE A 1 104 ? 1.284 14.804 -0.934 1.00 94.06 104 PHE A N 1
ATOM 820 C CA . PHE A 1 104 ? 0.589 15.792 -1.744 1.00 94.06 104 PHE A CA 1
ATOM 821 C C . PHE A 1 104 ? 1.203 17.170 -1.523 1.00 94.06 104 PHE A C 1
ATOM 823 O O . PHE A 1 104 ? 1.455 17.565 -0.385 1.00 94.06 104 PHE A O 1
ATOM 830 N N . ARG A 1 105 ? 1.410 17.916 -2.609 1.00 94.31 105 ARG A N 1
ATOM 831 C CA . ARG A 1 105 ? 1.921 19.288 -2.571 1.00 94.31 105 ARG A CA 1
ATOM 832 C C . ARG A 1 105 ? 1.066 20.226 -3.401 1.00 94.31 105 ARG A C 1
ATOM 834 O O . ARG A 1 105 ? 0.724 19.903 -4.539 1.00 94.31 105 ARG A O 1
ATOM 841 N N . GLN A 1 106 ? 0.813 21.414 -2.861 1.00 93.44 106 GLN A N 1
ATOM 842 C CA . GLN A 1 106 ? 0.156 22.513 -3.556 1.00 93.44 106 GLN A CA 1
ATOM 843 C C . GLN A 1 106 ? 1.096 23.717 -3.667 1.00 93.44 106 GLN A C 1
ATOM 845 O O . GLN A 1 106 ? 1.509 24.308 -2.672 1.00 93.44 106 GLN A O 1
ATOM 850 N N . GLU A 1 107 ? 1.417 24.099 -4.901 1.00 87.81 107 GLU A N 1
ATOM 851 C CA . GLU A 1 107 ? 2.419 25.128 -5.201 1.00 87.81 107 GLU A CA 1
ATOM 852 C C . GLU A 1 107 ? 1.968 26.534 -4.769 1.00 87.81 107 GLU A C 1
ATOM 854 O O . GLU A 1 107 ? 2.767 27.322 -4.274 1.00 87.81 107 GLU A O 1
ATOM 859 N N . GLY A 1 108 ? 0.669 26.838 -4.881 1.00 82.75 108 GLY A N 1
ATOM 860 C CA . GLY A 1 108 ? 0.144 28.189 -4.640 1.00 82.75 108 GLY A CA 1
ATOM 861 C C . GLY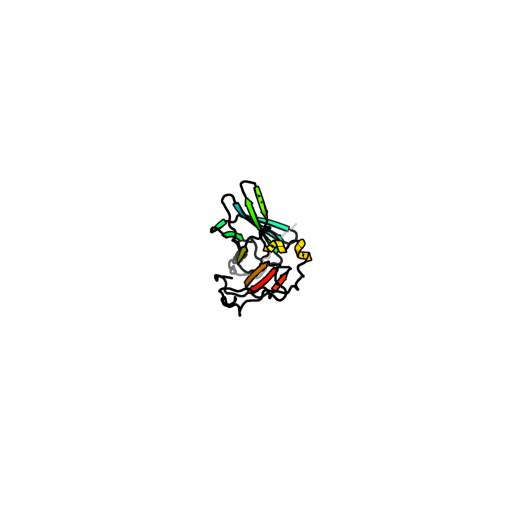 A 1 108 ? 0.128 28.652 -3.178 1.00 82.75 108 GLY A C 1
ATOM 862 O O . GLY A 1 108 ? 0.075 29.851 -2.925 1.00 82.75 108 GLY A O 1
ATOM 863 N N . ASN A 1 109 ? 0.151 27.732 -2.212 1.00 86.69 109 ASN A N 1
ATOM 864 C CA . ASN A 1 109 ? 0.086 28.043 -0.777 1.00 86.69 109 ASN A CA 1
ATOM 865 C C . ASN A 1 109 ? 1.141 27.297 0.059 1.00 86.69 109 ASN A C 1
ATOM 867 O O . ASN A 1 109 ? 1.172 27.463 1.276 1.00 86.69 109 ASN A O 1
ATOM 871 N N . GLY A 1 110 ? 1.987 26.477 -0.575 1.00 83.94 110 GLY A N 1
ATOM 872 C CA . GLY A 1 110 ? 3.024 25.696 0.097 1.00 83.94 110 GLY A CA 1
ATOM 873 C C . GLY A 1 110 ? 2.498 24.547 0.960 1.00 83.94 110 GLY A C 1
ATOM 874 O O . GLY A 1 110 ? 3.253 24.022 1.776 1.00 83.94 110 GLY A O 1
ATOM 875 N N . VAL A 1 111 ? 1.226 24.155 0.819 1.00 89.62 111 VAL A N 1
ATOM 876 C CA . VAL A 1 111 ? 0.661 23.033 1.578 1.00 89.62 111 VAL A CA 1
ATOM 877 C C . VAL A 1 111 ? 1.346 21.733 1.162 1.00 89.62 111 VAL A C 1
ATOM 879 O O . VAL A 1 111 ? 1.342 21.368 -0.014 1.00 89.62 111 VAL A O 1
ATOM 882 N N . GLU A 1 112 ? 1.886 21.023 2.151 1.00 92.06 112 GLU A N 1
ATOM 883 C CA . GLU A 1 112 ? 2.382 19.653 2.038 1.00 92.06 112 GLU A CA 1
ATOM 884 C C . GLU A 1 112 ? 1.579 18.765 2.992 1.00 92.06 112 GLU A C 1
ATOM 886 O O . GLU A 1 112 ? 1.481 19.053 4.185 1.00 92.06 112 GLU A O 1
ATOM 891 N N . LEU A 1 113 ? 0.979 17.700 2.461 1.00 90.75 113 LEU A N 1
ATOM 892 C CA . LEU A 1 113 ? 0.208 16.729 3.233 1.00 90.75 113 LEU A CA 1
ATOM 893 C C . LEU A 1 113 ? 0.784 15.339 2.997 1.00 90.75 113 LEU A C 1
ATOM 895 O O . LEU A 1 113 ? 0.890 14.893 1.856 1.00 90.75 113 LEU A O 1
ATOM 899 N N . GLU A 1 114 ? 1.137 14.646 4.075 1.00 89.94 114 GLU A N 1
ATOM 900 C CA . GLU A 1 114 ? 1.427 13.216 4.015 1.00 89.94 114 GLU A CA 1
ATOM 901 C C . GLU A 1 114 ? 0.131 12.411 3.956 1.00 89.94 114 GLU A C 1
ATOM 903 O O . GLU A 1 114 ? -0.904 12.807 4.500 1.00 89.94 114 GLU A O 1
ATOM 908 N N . GLU A 1 115 ? 0.215 11.257 3.303 1.00 87.25 115 GLU A N 1
ATOM 909 C CA . GLU A 1 115 ? -0.815 10.234 3.357 1.00 87.25 115 GLU A CA 1
ATOM 910 C C . GLU A 1 115 ? -1.181 9.897 4.812 1.00 87.25 115 GLU A C 1
ATOM 912 O O . GLU A 1 115 ? -0.315 9.748 5.679 1.00 87.25 115 GLU A O 1
ATOM 917 N N . TRP A 1 116 ? -2.481 9.771 5.078 1.00 81.50 116 TRP A N 1
ATOM 918 C CA . TRP A 1 116 ? -2.977 9.441 6.404 1.00 81.50 116 TRP A CA 1
ATOM 919 C C . TRP A 1 116 ? -2.676 7.987 6.776 1.00 81.50 116 TRP A C 1
ATOM 921 O O . TRP A 1 116 ? -2.904 7.062 5.995 1.00 81.50 116 TRP A O 1
ATOM 931 N N . GLY A 1 117 ? -2.238 7.785 8.019 1.00 77.62 117 GLY A N 1
ATOM 932 C CA . GLY A 1 117 ? -1.996 6.471 8.604 1.00 77.62 117 GLY A CA 1
ATOM 933 C C . GLY A 1 117 ? -0.517 6.091 8.716 1.00 77.62 117 GLY A C 1
ATOM 934 O O . GLY A 1 117 ? 0.399 6.911 8.629 1.00 77.62 117 GLY A O 1
ATOM 935 N N . GLY A 1 118 ? -0.281 4.810 9.002 1.00 77.81 118 GLY A N 1
ATOM 936 C CA . GLY A 1 118 ? 1.065 4.244 9.099 1.00 77.81 118 GLY A CA 1
ATOM 937 C C . GLY A 1 118 ? 1.753 4.155 7.732 1.00 77.81 118 GLY A C 1
ATOM 938 O O . GLY A 1 118 ? 1.077 4.141 6.705 1.00 77.81 118 GLY A O 1
ATOM 939 N N . PRO A 1 119 ? 3.095 4.081 7.696 1.00 84.12 119 PRO A N 1
ATOM 940 C CA . PRO A 1 119 ? 3.799 3.967 6.431 1.00 84.12 119 PRO A CA 1
ATOM 941 C C . PRO A 1 119 ? 3.524 2.598 5.790 1.00 84.12 119 PRO A C 1
ATOM 943 O O . PRO A 1 119 ? 3.373 1.584 6.482 1.00 84.12 119 PRO A O 1
ATOM 946 N N . ARG A 1 120 ? 3.455 2.568 4.460 1.00 90.12 120 ARG A N 1
ATOM 947 C CA . ARG A 1 120 ? 3.235 1.343 3.688 1.00 90.12 120 ARG A CA 1
ATOM 948 C C . ARG A 1 120 ? 4.524 0.532 3.621 1.00 90.12 120 ARG A C 1
ATOM 950 O O . ARG A 1 120 ? 5.621 1.087 3.621 1.00 90.12 120 ARG A O 1
ATOM 957 N N . MET A 1 121 ? 4.389 -0.788 3.549 1.00 88.44 121 MET A N 1
ATOM 958 C CA . MET A 1 121 ? 5.508 -1.724 3.422 1.00 88.44 121 MET A CA 1
ATOM 959 C C . MET A 1 121 ? 5.247 -2.673 2.260 1.00 88.44 121 MET A C 1
ATOM 961 O O . MET A 1 121 ? 4.124 -3.154 2.095 1.00 88.44 121 MET A O 1
ATOM 965 N N . ILE A 1 122 ? 6.292 -2.966 1.494 1.00 85.12 122 ILE A N 1
ATOM 966 C CA . ILE A 1 122 ? 6.284 -4.032 0.492 1.00 85.12 122 ILE A CA 1
ATOM 967 C C . ILE A 1 122 ? 7.047 -5.222 1.077 1.00 85.12 122 ILE A C 1
ATOM 969 O O . ILE A 1 122 ? 8.089 -5.049 1.710 1.00 85.12 122 ILE A O 1
ATOM 973 N N . GLY A 1 123 ? 6.490 -6.423 0.910 1.00 78.12 123 GLY A N 1
ATOM 974 C CA . GLY A 1 123 ? 7.143 -7.665 1.318 1.00 78.12 123 GLY A CA 1
ATOM 975 C C . GLY A 1 123 ? 8.385 -7.979 0.480 1.00 78.12 123 GLY A C 1
ATOM 976 O O . GLY A 1 123 ? 8.799 -7.209 -0.381 1.00 78.12 123 GLY A O 1
ATOM 977 N N . ALA A 1 124 ? 8.993 -9.141 0.710 1.00 78.00 124 ALA A N 1
ATOM 978 C CA . ALA A 1 124 ? 10.068 -9.606 -0.159 1.00 78.00 124 ALA A CA 1
ATOM 979 C C . ALA A 1 124 ? 9.539 -9.858 -1.584 1.00 78.00 124 ALA A C 1
ATOM 981 O O . ALA A 1 124 ? 8.510 -10.506 -1.757 1.00 78.00 124 ALA A O 1
ATOM 982 N N . PHE A 1 125 ? 10.269 -9.374 -2.585 1.00 82.25 125 PHE A N 1
ATOM 983 C CA . PHE A 1 125 ? 10.016 -9.607 -4.010 1.00 82.25 125 PHE A CA 1
ATOM 984 C C . PHE A 1 125 ? 11.327 -9.979 -4.711 1.00 82.25 125 PHE A C 1
ATOM 986 O O . PHE A 1 125 ? 12.397 -9.735 -4.151 1.00 82.25 125 PHE A O 1
ATOM 993 N N . GLU A 1 126 ? 11.259 -10.587 -5.894 1.00 79.25 126 GLU A N 1
ATOM 994 C CA . GLU A 1 126 ? 12.442 -11.047 -6.638 1.00 79.25 126 GLU A CA 1
ATOM 995 C C . GLU A 1 126 ? 13.092 -9.902 -7.418 1.00 79.25 126 GLU A C 1
ATOM 997 O O . GLU A 1 126 ? 13.942 -9.217 -6.860 1.00 79.25 126 GLU A O 1
ATOM 1002 N N . ASP A 1 127 ? 12.675 -9.643 -8.656 1.00 83.25 127 ASP A N 1
ATOM 1003 C CA . ASP A 1 127 ? 13.330 -8.638 -9.505 1.00 83.25 127 ASP A CA 1
ATOM 1004 C C . ASP A 1 127 ? 12.624 -7.282 -9.454 1.00 83.25 127 ASP A C 1
ATOM 1006 O O . ASP A 1 127 ? 13.239 -6.229 -9.255 1.00 83.25 127 ASP A O 1
ATOM 1010 N N . ALA A 1 128 ? 11.302 -7.308 -9.618 1.00 88.19 128 ALA A N 1
ATOM 1011 C CA . ALA A 1 128 ? 10.485 -6.114 -9.682 1.00 88.19 128 ALA A CA 1
ATOM 1012 C C . ALA A 1 128 ? 9.136 -6.303 -8.994 1.00 88.19 128 ALA A C 1
ATOM 1014 O O . ALA A 1 128 ? 8.597 -7.407 -8.926 1.00 88.19 128 ALA A O 1
ATOM 1015 N N . VAL A 1 129 ? 8.581 -5.197 -8.511 1.00 90.06 129 VAL A N 1
ATOM 1016 C CA . VAL A 1 129 ? 7.246 -5.148 -7.915 1.00 90.06 129 VAL A CA 1
ATOM 1017 C C . VAL A 1 129 ? 6.536 -3.864 -8.320 1.00 90.06 129 VAL A C 1
ATOM 1019 O O . VAL A 1 129 ? 7.151 -2.804 -8.465 1.00 90.06 129 VAL A O 1
ATOM 1022 N N . VAL A 1 130 ? 5.223 -3.966 -8.505 1.00 93.44 130 VAL A N 1
ATOM 1023 C CA . VAL A 1 130 ? 4.344 -2.822 -8.740 1.00 93.44 130 VAL A CA 1
ATOM 1024 C C . VAL A 1 130 ? 3.471 -2.643 -7.503 1.00 93.44 130 VAL A C 1
ATOM 1026 O O . VAL A 1 130 ? 2.743 -3.557 -7.126 1.00 93.44 130 VAL A O 1
ATOM 1029 N N . ALA A 1 131 ? 3.550 -1.474 -6.872 1.00 94.19 131 ALA A N 1
ATOM 1030 C CA . ALA A 1 131 ? 2.625 -1.069 -5.823 1.00 94.19 131 ALA A CA 1
ATOM 1031 C C . ALA A 1 131 ? 1.449 -0.331 -6.473 1.00 94.19 131 ALA A C 1
ATOM 1033 O O . ALA A 1 131 ? 1.648 0.718 -7.088 1.00 94.19 131 ALA A O 1
ATOM 1034 N N . LEU A 1 132 ? 0.254 -0.919 -6.387 1.00 93.50 132 LEU A N 1
ATOM 1035 C CA . LEU A 1 132 ? -0.997 -0.341 -6.876 1.00 93.50 132 LEU A CA 1
ATOM 1036 C C . LEU A 1 132 ? -1.803 0.153 -5.674 1.00 93.50 132 LEU A C 1
ATOM 1038 O O . LEU A 1 132 ? -2.420 -0.639 -4.965 1.00 93.50 132 LEU A O 1
ATOM 1042 N N . ASP A 1 133 ? -1.776 1.459 -5.441 1.00 93.25 133 ASP A N 1
ATOM 1043 C CA . ASP A 1 133 ? -2.365 2.079 -4.261 1.00 93.25 133 ASP A CA 1
ATOM 1044 C C . ASP A 1 133 ? -3.491 3.058 -4.609 1.00 93.25 133 ASP A C 1
ATOM 1046 O O . ASP A 1 133 ? -3.595 3.604 -5.711 1.00 93.25 133 ASP A O 1
ATOM 1050 N N . THR A 1 134 ? -4.296 3.355 -3.596 1.00 89.38 134 THR A N 1
ATOM 1051 C CA . THR A 1 134 ? -5.220 4.489 -3.577 1.00 89.38 134 THR A CA 1
ATOM 1052 C C . THR A 1 134 ? -4.798 5.414 -2.446 1.00 89.38 134 THR A C 1
ATOM 1054 O O . THR A 1 134 ? -4.477 4.940 -1.354 1.00 89.38 134 THR A O 1
ATOM 1057 N N . TRP A 1 135 ? -4.793 6.723 -2.710 1.00 86.94 135 TRP A N 1
ATOM 1058 C CA . TRP A 1 135 ? -4.411 7.729 -1.721 1.00 86.94 135 TRP A CA 1
ATOM 1059 C C . TRP A 1 135 ? -5.308 7.673 -0.475 1.00 86.94 135 TRP A C 1
ATOM 1061 O O . TRP A 1 135 ? -6.527 7.847 -0.568 1.00 86.94 135 TRP A O 1
ATOM 1071 N N . CYS A 1 136 ? -4.700 7.517 0.701 1.00 82.31 136 CYS A N 1
ATOM 1072 C CA . CYS A 1 136 ? -5.391 7.617 1.985 1.00 82.31 136 CYS A CA 1
ATOM 1073 C C . CYS A 1 136 ? -5.460 9.081 2.462 1.00 82.31 136 CYS A C 1
ATOM 1075 O O . CYS A 1 136 ? -4.507 9.623 3.023 1.00 82.31 136 CYS A O 1
ATOM 1077 N N . SER A 1 137 ? -6.605 9.743 2.254 1.00 78.31 137 SER A N 1
ATOM 1078 C CA . SER A 1 137 ? -6.857 11.090 2.790 1.00 78.31 137 SER A CA 1
ATOM 1079 C C . SER A 1 137 ? -7.469 11.014 4.186 1.00 78.31 137 SER A C 1
ATOM 1081 O O . SER A 1 137 ? -8.435 10.287 4.390 1.00 78.31 137 SER A O 1
ATOM 1083 N N . ALA A 1 138 ? -6.995 11.841 5.120 1.00 67.12 138 ALA A N 1
ATOM 1084 C CA . ALA A 1 138 ? -7.551 11.942 6.475 1.00 67.12 138 ALA A CA 1
ATOM 1085 C C . ALA A 1 138 ? -9.057 12.278 6.508 1.00 67.12 138 ALA A C 1
ATOM 1087 O O . ALA A 1 138 ? -9.718 12.075 7.521 1.00 67.12 138 ALA A O 1
ATOM 1088 N N . GLY A 1 139 ? -9.594 12.816 5.407 1.00 66.69 139 GLY A N 1
ATOM 1089 C CA . GLY A 1 139 ? -11.008 13.153 5.259 1.00 66.69 139 GLY A CA 1
ATOM 1090 C C . GLY A 1 139 ? -11.884 12.060 4.639 1.00 66.69 139 GLY A C 1
ATOM 1091 O O . GLY A 1 139 ? -13.064 12.329 4.422 1.00 66.69 139 GLY A O 1
ATOM 1092 N N . THR A 1 140 ? -11.362 10.872 4.299 1.00 69.19 140 THR A N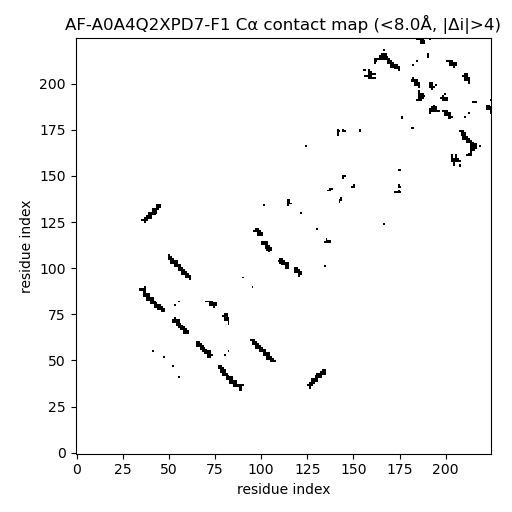 1
ATOM 1093 C CA . THR A 1 140 ? -12.236 9.796 3.799 1.00 69.19 140 THR A CA 1
ATOM 1094 C C . THR A 1 140 ? -13.038 9.170 4.936 1.00 69.19 140 THR A C 1
ATOM 1096 O O . THR A 1 140 ? -12.576 9.047 6.072 1.00 69.19 140 THR A O 1
ATOM 1099 N N . VAL A 1 141 ? -14.268 8.764 4.613 1.00 68.56 141 VAL A N 1
ATOM 1100 C CA . VAL A 1 141 ? -15.221 8.190 5.574 1.00 68.56 141 VAL A CA 1
ATOM 1101 C C . VAL A 1 141 ? -14.641 6.952 6.264 1.00 68.56 141 VAL A C 1
ATOM 1103 O O . VAL A 1 141 ? -14.807 6.796 7.470 1.00 68.56 141 VAL A O 1
ATOM 1106 N N . ASP A 1 142 ? -13.894 6.120 5.537 1.00 65.50 142 ASP A N 1
ATOM 1107 C CA . ASP A 1 142 ? -13.327 4.882 6.080 1.00 65.50 142 ASP A CA 1
ATOM 1108 C C . ASP A 1 142 ? -12.314 5.131 7.207 1.00 65.50 142 ASP A C 1
ATOM 1110 O O . ASP A 1 142 ? -12.291 4.390 8.190 1.00 65.50 142 ASP A O 1
ATOM 1114 N N . HIS A 1 143 ? -11.530 6.212 7.126 1.00 71.25 143 HIS A N 1
ATOM 1115 C CA . HIS A 1 143 ? -10.572 6.579 8.173 1.00 71.25 143 HIS A CA 1
ATOM 1116 C C . HIS A 1 143 ? -11.216 7.291 9.366 1.00 71.25 143 HIS A C 1
ATOM 1118 O O . HIS A 1 143 ? -10.621 7.321 10.444 1.00 71.25 143 HIS A O 1
ATOM 1124 N N . ALA A 1 144 ? -12.436 7.824 9.230 1.00 74.88 144 ALA A N 1
ATOM 1125 C CA . ALA A 1 144 ? -13.153 8.405 10.366 1.00 74.88 144 ALA A CA 1
ATOM 1126 C C . ALA A 1 144 ? -13.383 7.360 11.477 1.00 74.88 144 ALA A C 1
ATOM 1128 O O . ALA A 1 144 ? -13.289 7.685 12.664 1.00 74.88 144 ALA A O 1
ATOM 1129 N N . TYR A 1 145 ? -13.594 6.097 11.088 1.00 75.19 145 TYR A N 1
ATOM 1130 C CA . TYR A 1 145 ? -13.744 4.953 11.993 1.00 75.19 145 TYR A CA 1
ATOM 1131 C C . TYR A 1 145 ? -12.434 4.490 12.647 1.00 75.19 145 TYR A C 1
ATOM 1133 O O . TYR A 1 145 ? -12.478 3.680 13.565 1.00 75.19 145 TYR A O 1
ATOM 1141 N N . GLU A 1 146 ? -11.281 5.005 12.213 1.00 72.75 146 GLU A N 1
ATOM 1142 C CA . GLU A 1 146 ? -9.968 4.739 12.824 1.00 72.75 146 GLU A CA 1
ATOM 1143 C C . GLU A 1 146 ? -9.557 5.835 13.826 1.00 72.75 146 GLU A C 1
ATOM 1145 O O . GLU A 1 146 ? -8.407 5.908 14.261 1.00 72.75 146 GLU A O 1
ATOM 1150 N N . THR A 1 147 ? -10.473 6.741 14.178 1.00 75.06 147 THR A N 1
ATOM 1151 C CA . THR A 1 147 ? -10.225 7.757 15.205 1.00 75.06 147 THR A CA 1
ATOM 1152 C C . THR A 1 147 ? -10.470 7.198 16.607 1.00 75.06 147 THR A C 1
ATOM 1154 O O . THR A 1 147 ? -11.314 6.326 16.811 1.00 75.06 147 THR A O 1
ATOM 1157 N N . LYS A 1 148 ? -9.812 7.787 17.618 1.00 76.19 148 LYS A N 1
ATOM 1158 C CA . LYS A 1 148 ? -9.937 7.381 19.034 1.00 76.19 148 LYS A CA 1
ATOM 1159 C C . LYS A 1 148 ? -11.377 7.297 19.550 1.00 76.19 148 LYS A C 1
ATOM 1161 O O . LYS A 1 148 ? -11.643 6.575 20.505 1.00 76.19 148 LYS A O 1
ATOM 1166 N N . ALA A 1 149 ? -12.293 8.066 18.961 1.00 77.31 149 ALA A N 1
ATOM 1167 C CA . ALA A 1 149 ? -13.703 8.032 19.328 1.00 77.31 149 ALA A CA 1
ATOM 1168 C C . ALA A 1 149 ? -14.350 6.676 18.998 1.00 77.31 149 ALA A C 1
ATOM 1170 O O . ALA A 1 149 ? -15.175 6.191 19.768 1.00 77.31 149 ALA A O 1
ATOM 1171 N N . PHE A 1 150 ? -13.952 6.053 17.886 1.00 78.25 150 PHE A N 1
ATOM 1172 C CA . PHE A 1 150 ? -14.472 4.762 17.445 1.00 78.25 150 PHE A CA 1
ATOM 1173 C C . PHE A 1 150 ? -13.676 3.579 17.993 1.00 78.25 150 PHE A C 1
ATOM 1175 O O . PHE A 1 150 ? -14.284 2.536 18.219 1.00 78.25 150 PHE A O 1
ATOM 1182 N N . ASP A 1 151 ? -12.392 3.747 18.327 1.00 71.94 151 ASP A N 1
ATOM 1183 C CA . ASP A 1 151 ? -11.607 2.720 19.040 1.00 71.94 151 ASP A CA 1
ATOM 1184 C C . ASP A 1 151 ? -12.295 2.259 20.340 1.00 71.94 151 ASP A C 1
ATOM 1186 O O . ASP A 1 151 ? -12.173 1.107 20.747 1.00 71.94 151 ASP A O 1
ATOM 1190 N N . ALA A 1 152 ? -13.047 3.151 20.995 1.00 71.56 152 ALA A N 1
ATOM 1191 C CA . ALA A 1 152 ? -13.787 2.844 22.218 1.00 71.56 152 ALA A CA 1
ATOM 1192 C C . ALA A 1 152 ? -15.059 2.001 21.991 1.00 71.56 152 ALA A C 1
ATOM 1194 O O . ALA A 1 152 ? -15.597 1.441 22.945 1.00 71.56 152 ALA A O 1
ATOM 1195 N N . VAL A 1 153 ? -15.568 1.942 20.757 1.00 78.06 153 VAL A N 1
ATOM 1196 C CA . VAL A 1 153 ? -16.869 1.334 20.421 1.00 78.06 153 VAL A CA 1
ATOM 1197 C C . VAL A 1 153 ? -16.709 0.122 19.500 1.00 78.06 153 VAL A C 1
ATOM 1199 O O . VAL A 1 153 ? -17.495 -0.824 19.580 1.00 78.06 153 VAL A O 1
ATOM 1202 N N . ILE A 1 154 ? -15.688 0.115 18.642 1.00 76.31 154 ILE A N 1
ATOM 1203 C CA . ILE A 1 154 ? -15.365 -1.010 17.766 1.00 76.31 154 ILE A CA 1
ATOM 1204 C C . ILE A 1 154 ? -14.653 -2.078 18.597 1.00 76.31 154 ILE A C 1
ATOM 1206 O O . ILE A 1 154 ? -13.563 -1.867 19.125 1.00 76.31 154 ILE A O 1
ATOM 1210 N N . LYS A 1 155 ? -15.276 -3.254 18.715 1.00 72.00 155 LYS A N 1
ATOM 1211 C CA . LYS A 1 155 ? -14.664 -4.395 19.401 1.00 72.00 155 LYS A CA 1
ATOM 1212 C C . LYS A 1 155 ? -13.405 -4.841 18.638 1.00 72.00 155 LYS A C 1
ATOM 1214 O O . LYS A 1 155 ? -13.491 -5.028 17.421 1.00 72.00 155 LYS A O 1
ATOM 1219 N N . PRO A 1 156 ? -12.277 -5.092 19.325 1.00 71.81 156 PRO A N 1
ATOM 1220 C CA . PRO A 1 156 ? -11.107 -5.695 18.699 1.00 71.81 156 PRO A CA 1
ATOM 1221 C C . PRO A 1 156 ? -11.464 -7.052 18.087 1.00 71.81 156 PRO A C 1
ATOM 1223 O O . PRO A 1 156 ? -12.119 -7.872 18.737 1.00 71.81 156 PRO A O 1
ATOM 1226 N N . ARG A 1 157 ? -11.021 -7.304 16.853 1.00 78.88 157 ARG A N 1
ATOM 1227 C CA . ARG A 1 157 ? -11.118 -8.629 16.229 1.00 78.88 157 ARG A CA 1
ATOM 1228 C C . ARG A 1 157 ? -9.837 -9.419 16.475 1.00 78.88 157 ARG A C 1
ATOM 1230 O O . ARG A 1 157 ? -8.771 -8.851 16.710 1.00 78.88 157 ARG A O 1
ATOM 1237 N N . VAL A 1 158 ? -9.949 -10.744 16.440 1.00 77.12 158 VAL A N 1
ATOM 1238 C CA . VAL A 1 158 ? -8.781 -11.627 16.528 1.00 77.12 158 VAL A CA 1
ATOM 1239 C C . VAL A 1 158 ? -8.005 -11.517 15.224 1.00 77.12 158 VAL A C 1
ATOM 1241 O O . VAL A 1 158 ? -8.548 -11.807 14.159 1.00 77.12 158 VAL A O 1
ATOM 1244 N N . THR A 1 159 ? -6.741 -11.109 15.311 1.00 82.44 159 THR A N 1
ATOM 1245 C CA . THR A 1 159 ? -5.863 -11.070 14.145 1.00 82.44 159 THR A CA 1
ATOM 1246 C C . THR A 1 159 ? -5.331 -12.461 13.821 1.00 82.44 159 THR A C 1
ATOM 1248 O O . THR A 1 159 ? -5.026 -13.259 14.711 1.00 82.44 159 THR A O 1
ATOM 1251 N N . GLY A 1 160 ? -5.235 -12.762 12.528 1.00 82.38 160 GLY A N 1
ATOM 1252 C CA . GLY A 1 160 ? -4.755 -14.044 12.020 1.00 82.38 160 GLY A CA 1
ATOM 1253 C C . GLY A 1 160 ? -3.428 -13.927 11.275 1.00 82.38 160 GLY A C 1
ATOM 1254 O O . GLY A 1 160 ? -3.001 -12.843 10.877 1.00 82.38 160 GLY A O 1
ATOM 1255 N N . SER A 1 161 ? -2.784 -15.071 11.041 1.00 79.88 161 SER A N 1
ATOM 1256 C CA . SER A 1 161 ? -1.661 -15.145 10.105 1.00 79.88 161 SER A CA 1
ATOM 1257 C C . SER A 1 161 ? -2.192 -15.255 8.682 1.00 79.88 161 SER A C 1
ATOM 1259 O O . SER A 1 161 ? -3.041 -16.094 8.392 1.00 79.88 161 SER A O 1
ATOM 1261 N N . VAL A 1 162 ? -1.654 -14.437 7.783 1.00 81.00 162 VAL A N 1
ATOM 1262 C CA . VAL A 1 162 ? -1.875 -14.583 6.340 1.00 81.00 162 VAL A CA 1
ATOM 1263 C C . VAL A 1 162 ? -1.000 -15.728 5.844 1.00 81.00 162 VAL A C 1
ATOM 1265 O O . VAL A 1 162 ? 0.147 -15.864 6.283 1.00 81.00 162 VAL A O 1
ATOM 1268 N N . GLU A 1 163 ? -1.516 -16.552 4.935 1.00 76.50 163 GLU A N 1
ATOM 1269 C CA . GLU A 1 163 ? -0.685 -17.547 4.265 1.00 76.50 163 GLU A CA 1
ATOM 1270 C C . GLU A 1 163 ? 0.453 -16.863 3.498 1.00 76.50 163 GLU A C 1
ATOM 1272 O O . GLU A 1 163 ? 0.269 -15.862 2.809 1.00 76.50 163 GLU A O 1
ATOM 1277 N N . SER A 1 164 ? 1.667 -17.397 3.625 1.00 67.19 164 SER A N 1
ATOM 1278 C CA . SER A 1 164 ? 2.861 -16.757 3.067 1.00 67.19 164 SER A CA 1
ATOM 1279 C C . SER A 1 164 ? 3.058 -17.010 1.571 1.00 67.19 164 SER A C 1
ATOM 1281 O O . SER A 1 164 ? 3.973 -16.431 0.983 1.00 67.19 164 SER A O 1
ATOM 1283 N N . ARG A 1 165 ? 2.227 -17.850 0.944 1.00 74.38 165 ARG A N 1
ATOM 1284 C CA . ARG A 1 165 ? 2.397 -18.294 -0.444 1.00 74.38 165 ARG A CA 1
ATOM 1285 C C . ARG A 1 165 ? 1.694 -17.365 -1.425 1.00 74.38 165 ARG A C 1
ATOM 1287 O O . ARG A 1 165 ? 0.515 -17.088 -1.272 1.00 74.38 165 ARG A O 1
ATOM 1294 N N . GLY A 1 166 ? 2.420 -16.947 -2.456 1.00 83.06 166 GLY A N 1
ATOM 1295 C CA . GLY A 1 166 ? 1.906 -16.161 -3.576 1.00 83.06 166 GLY A CA 1
ATOM 1296 C C . GLY A 1 166 ? 2.779 -14.949 -3.877 1.00 83.06 166 GLY A C 1
ATOM 1297 O O . GLY A 1 166 ? 3.658 -14.587 -3.099 1.00 83.06 166 GLY A O 1
ATOM 1298 N N . ASN A 1 167 ? 2.555 -14.360 -5.043 1.00 88.44 167 ASN A N 1
ATOM 1299 C CA . ASN A 1 167 ? 3.337 -13.254 -5.596 1.00 88.44 167 ASN A CA 1
ATOM 1300 C C . ASN A 1 167 ? 2.523 -11.957 -5.731 1.00 88.44 167 ASN A C 1
ATOM 1302 O O . ASN A 1 167 ? 3.072 -10.945 -6.155 1.00 88.44 167 ASN A O 1
ATOM 1306 N N . HIS A 1 168 ? 1.242 -11.981 -5.354 1.00 91.44 168 HIS A N 1
ATOM 1307 C CA . HIS A 1 168 ? 0.370 -10.812 -5.305 1.00 91.44 168 HIS A CA 1
ATOM 1308 C C . HIS A 1 168 ? -0.149 -10.617 -3.880 1.00 91.44 168 HIS A C 1
ATOM 1310 O O . HIS A 1 168 ? -0.743 -11.530 -3.304 1.00 91.44 168 HIS A O 1
ATOM 1316 N N . ASP A 1 169 ? 0.079 -9.422 -3.335 1.00 91.94 169 ASP A N 1
ATOM 1317 C CA . ASP A 1 169 ? -0.343 -9.015 -1.996 1.00 91.94 169 ASP A CA 1
ATOM 1318 C C . ASP A 1 169 ? -1.498 -8.017 -2.097 1.00 91.94 169 ASP A C 1
ATOM 1320 O O . ASP A 1 169 ? -1.290 -6.858 -2.454 1.00 91.94 169 ASP A O 1
ATOM 1324 N N . PHE A 1 170 ? -2.704 -8.447 -1.727 1.00 93.56 170 PHE A N 1
ATOM 1325 C CA . PHE A 1 170 ? -3.870 -7.570 -1.643 1.00 93.56 170 PHE A CA 1
ATOM 1326 C C . PHE A 1 170 ? -4.044 -7.084 -0.211 1.00 93.56 170 PHE A C 1
ATOM 1328 O O . PHE A 1 170 ? -4.020 -7.877 0.736 1.00 93.56 170 PHE A O 1
ATOM 1335 N N . GLN A 1 171 ? -4.217 -5.774 -0.048 1.00 92.19 171 GLN A N 1
ATOM 1336 C CA . GLN A 1 171 ? -4.389 -5.141 1.255 1.00 92.19 171 GLN A CA 1
ATOM 1337 C C . GLN A 1 171 ? -5.584 -4.195 1.211 1.00 92.19 171 GLN A C 1
ATOM 1339 O O . GLN A 1 171 ? -5.654 -3.319 0.353 1.00 92.19 171 GLN A O 1
ATOM 1344 N N . LEU A 1 172 ? -6.494 -4.354 2.168 1.00 89.75 172 LEU A N 1
ATOM 1345 C CA . LEU A 1 172 ? -7.630 -3.466 2.369 1.00 89.75 172 LEU A CA 1
ATOM 1346 C C . LEU A 1 172 ? -7.597 -2.934 3.796 1.00 89.75 172 LEU A C 1
ATOM 1348 O O . LEU A 1 172 ? -7.431 -3.687 4.754 1.00 89.75 172 LEU A O 1
ATOM 1352 N N . ARG A 1 173 ? -7.794 -1.627 3.938 1.00 85.31 173 ARG A N 1
ATOM 1353 C CA . ARG A 1 173 ? -7.985 -1.000 5.237 1.00 85.31 173 ARG A CA 1
ATOM 1354 C C . ARG A 1 173 ? -9.469 -0.757 5.467 1.00 85.31 173 ARG A C 1
ATOM 1356 O O . ARG A 1 173 ? -10.079 -0.003 4.721 1.00 85.31 173 ARG A O 1
ATOM 1363 N N . MET A 1 174 ? -10.039 -1.402 6.478 1.00 85.12 174 MET A N 1
ATOM 1364 C CA . MET A 1 174 ? -11.460 -1.296 6.793 1.00 85.12 174 MET A CA 1
ATOM 1365 C C . MET A 1 174 ? -11.718 -1.590 8.271 1.00 85.12 174 MET A C 1
ATOM 1367 O O . MET A 1 174 ? -11.548 -2.722 8.732 1.00 85.12 174 MET A O 1
ATOM 1371 N N . ALA A 1 175 ? -12.163 -0.569 9.006 1.00 81.44 175 ALA A N 1
ATOM 1372 C CA . ALA A 1 175 ? -12.469 -0.688 10.430 1.00 81.44 175 ALA A CA 1
ATOM 1373 C C . ALA A 1 175 ? -13.878 -1.237 10.694 1.00 81.44 175 ALA A C 1
ATOM 1375 O O . ALA A 1 175 ? -14.075 -2.143 11.508 1.00 81.44 175 ALA A O 1
ATOM 1376 N N . ALA A 1 176 ? -14.870 -0.737 9.958 1.00 80.88 176 ALA A N 1
ATOM 1377 C CA . ALA A 1 176 ? -16.284 -1.007 10.196 1.00 80.88 176 ALA A CA 1
ATOM 1378 C C . ALA A 1 176 ? -16.796 -2.271 9.472 1.00 80.88 176 ALA A C 1
ATOM 1380 O O . ALA A 1 176 ? -17.684 -2.196 8.628 1.00 80.88 176 ALA A O 1
ATOM 1381 N N . VAL A 1 177 ? -16.257 -3.449 9.806 1.00 84.69 177 VAL A N 1
ATOM 1382 C CA . VAL A 1 177 ? -16.823 -4.745 9.375 1.00 84.69 177 VAL A CA 1
ATOM 1383 C C . VAL A 1 177 ? -17.848 -5.234 10.413 1.00 84.69 177 VAL A C 1
ATOM 1385 O O . VAL A 1 177 ? -17.485 -5.371 11.591 1.00 84.69 177 VAL A O 1
ATOM 1388 N N . PRO A 1 178 ? -19.115 -5.476 10.021 1.00 82.75 178 PRO A N 1
ATOM 1389 C CA . PRO A 1 178 ? -20.157 -5.955 10.929 1.00 82.75 178 PRO A CA 1
ATOM 1390 C C . PRO A 1 178 ? -19.814 -7.287 11.610 1.00 82.75 178 PRO A C 1
ATOM 1392 O O . PRO A 1 178 ? -19.088 -8.116 11.062 1.00 82.75 178 PRO A O 1
ATOM 1395 N N . GLU A 1 179 ? -20.370 -7.512 12.802 1.00 81.12 179 GLU A N 1
ATOM 1396 C CA . GLU A 1 179 ? -20.234 -8.787 13.517 1.00 81.12 179 GLU A CA 1
ATOM 1397 C C . GLU A 1 179 ? -20.860 -9.928 12.693 1.00 81.12 179 GLU A C 1
ATOM 1399 O O . GLU A 1 179 ? -21.974 -9.798 12.189 1.00 81.12 179 GLU A O 1
ATOM 1404 N N . GLY A 1 180 ? -20.128 -11.033 12.527 1.00 84.44 180 GLY A N 1
ATOM 1405 C CA . GLY A 1 180 ? -20.541 -12.163 11.684 1.00 84.44 180 GLY A CA 1
ATOM 1406 C C . GLY A 1 180 ? -20.220 -12.017 10.191 1.00 84.44 180 GLY A C 1
ATOM 1407 O O . GLY A 1 180 ? -20.418 -12.975 9.447 1.00 84.44 180 GLY A O 1
ATOM 1408 N N . SER A 1 181 ? -19.688 -10.871 9.758 1.00 88.56 181 SER A N 1
ATOM 1409 C CA . SER A 1 181 ? -19.219 -10.654 8.386 1.00 88.56 181 SER A CA 1
ATOM 1410 C C . SER A 1 181 ? -17.701 -10.778 8.280 1.00 88.56 181 SER A C 1
ATOM 1412 O O . SER A 1 181 ? -16.966 -10.548 9.241 1.00 88.56 181 SER A O 1
ATOM 1414 N N . VAL A 1 182 ? -17.227 -11.097 7.078 1.00 89.06 182 VAL A N 1
ATOM 1415 C CA . VAL A 1 182 ? -15.804 -11.123 6.736 1.00 89.06 182 VAL A CA 1
ATOM 1416 C C . VAL A 1 182 ? -15.583 -10.390 5.420 1.00 89.06 182 VAL A C 1
ATOM 1418 O O . VAL A 1 182 ? -16.478 -10.336 4.576 1.00 89.06 182 VAL A O 1
ATOM 1421 N N . VAL A 1 183 ? -14.407 -9.793 5.259 1.00 92.75 183 VAL A N 1
ATOM 1422 C CA . VAL A 1 183 ? -14.012 -9.187 3.988 1.00 92.75 183 VAL A CA 1
ATOM 1423 C C . VAL A 1 183 ? -13.599 -10.295 3.031 1.00 92.75 183 VAL A C 1
ATOM 1425 O O . VAL A 1 183 ? -12.810 -11.167 3.396 1.00 92.75 183 VAL A O 1
ATOM 1428 N N . CYS A 1 184 ? -14.094 -10.229 1.799 1.00 94.25 184 CYS A N 1
ATOM 1429 C CA . CYS A 1 184 ? -13.675 -11.120 0.728 1.00 94.25 184 CYS A CA 1
ATOM 1430 C C . CYS A 1 184 ? -13.161 -10.322 -0.474 1.00 94.25 184 CYS A C 1
ATOM 1432 O O . CYS A 1 184 ? -13.635 -9.220 -0.743 1.00 94.25 184 CYS A O 1
ATOM 1434 N N . LEU A 1 185 ? -12.218 -10.913 -1.201 1.00 95.00 185 LEU A N 1
ATOM 1435 C CA . LEU A 1 185 ? -11.685 -10.432 -2.466 1.00 95.00 185 LEU A CA 1
ATOM 1436 C C . LEU A 1 185 ? -12.293 -11.242 -3.616 1.00 95.00 185 LEU A C 1
ATOM 1438 O O . LEU A 1 185 ? -12.354 -12.472 -3.558 1.00 95.00 185 LEU A O 1
ATOM 1442 N N . LEU A 1 186 ? -12.712 -10.541 -4.661 1.00 95.25 186 LEU A N 1
ATOM 1443 C CA . LEU A 1 186 ? -13.196 -11.088 -5.925 1.00 95.25 186 LEU A CA 1
ATOM 1444 C C . LEU A 1 186 ? -12.440 -10.402 -7.055 1.00 95.25 186 LEU A C 1
ATOM 1446 O O . LEU A 1 186 ? -11.964 -9.289 -6.873 1.00 95.25 186 LEU A O 1
ATOM 1450 N N . GLY A 1 187 ? -12.331 -11.048 -8.208 1.00 94.56 187 GLY A N 1
ATOM 1451 C CA . GLY A 1 187 ? -11.689 -10.422 -9.355 1.00 94.56 187 GLY A CA 1
ATOM 1452 C C . GLY A 1 187 ? -11.837 -11.208 -10.643 1.00 94.56 187 GLY A C 1
ATOM 1453 O O . GLY A 1 187 ? -12.408 -12.299 -10.665 1.00 94.56 187 GLY A O 1
ATOM 1454 N N . ASN A 1 188 ? -11.300 -10.650 -11.724 1.00 95.06 188 ASN A N 1
ATOM 1455 C CA . ASN A 1 188 ? -11.400 -11.212 -13.072 1.00 95.06 188 ASN A CA 1
ATOM 1456 C C . ASN A 1 188 ? -10.635 -12.534 -13.253 1.00 95.06 188 ASN A C 1
ATOM 1458 O O . ASN A 1 188 ? -11.007 -13.358 -14.091 1.00 95.06 188 ASN A O 1
ATOM 1462 N N . ALA A 1 189 ? -9.550 -12.730 -12.504 1.00 93.00 189 ALA A N 1
ATOM 1463 C CA . ALA A 1 189 ? -8.703 -13.908 -12.603 1.00 93.00 189 ALA A CA 1
ATOM 1464 C C . ALA A 1 189 ? -9.380 -15.148 -11.997 1.00 93.00 189 ALA A C 1
ATOM 1466 O O . ALA A 1 189 ? -10.174 -15.053 -11.061 1.00 93.00 189 ALA A O 1
ATOM 1467 N N . GLU A 1 190 ? -9.033 -16.331 -12.504 1.00 92.38 190 GLU A N 1
ATOM 1468 C CA . GLU A 1 190 ? -9.572 -17.602 -12.005 1.00 92.38 190 GLU A CA 1
ATOM 1469 C C . GLU A 1 190 ? -9.199 -17.824 -10.535 1.00 92.38 190 GLU A C 1
ATOM 1471 O O . GLU A 1 190 ? -10.016 -18.280 -9.732 1.00 92.38 190 GLU A O 1
ATOM 1476 N N . GLU A 1 191 ? -7.979 -17.432 -10.181 1.00 92.75 191 GLU A N 1
ATOM 1477 C CA . GLU A 1 191 ? -7.433 -17.465 -8.832 1.00 92.75 191 GLU A CA 1
ATOM 1478 C C . GLU A 1 191 ? -8.167 -16.502 -7.883 1.00 92.75 191 GLU A C 1
ATOM 1480 O O . GLU A 1 191 ? -8.168 -16.734 -6.680 1.00 92.75 191 GLU A O 1
ATOM 1485 N N . LEU A 1 192 ? -8.833 -15.468 -8.419 1.00 93.56 192 LEU A N 1
ATOM 1486 C CA . LEU A 1 192 ? -9.680 -14.511 -7.690 1.00 93.56 192 LEU A CA 1
ATOM 1487 C C . LEU A 1 192 ? -11.182 -14.840 -7.782 1.00 93.56 192 LEU A C 1
ATOM 1489 O O . LEU A 1 192 ? -12.027 -14.030 -7.401 1.00 93.56 192 LEU A O 1
ATOM 1493 N N . GLY A 1 193 ? -11.527 -16.015 -8.311 1.00 92.88 193 GLY A N 1
ATOM 1494 C CA . GLY A 1 193 ? -12.904 -16.491 -8.407 1.00 92.88 193 GLY A CA 1
ATOM 1495 C C . GLY A 1 193 ? -13.647 -16.094 -9.683 1.00 92.88 193 GLY A C 1
ATOM 1496 O O . GLY A 1 193 ? -14.767 -16.555 -9.873 1.00 92.88 193 GLY A O 1
ATOM 1497 N N . GLY A 1 194 ? -13.051 -15.309 -10.588 1.00 93.69 194 GLY A N 1
ATOM 1498 C CA . GLY A 1 194 ? -13.662 -14.952 -11.875 1.00 93.69 194 GLY A CA 1
ATOM 1499 C C . GLY A 1 194 ? -15.002 -14.225 -11.732 1.00 93.69 194 GLY A C 1
ATOM 1500 O O . GLY A 1 194 ? -15.955 -14.556 -12.433 1.00 93.69 194 GLY A O 1
ATOM 1501 N N . TRP A 1 195 ? -15.081 -13.282 -10.791 1.00 95.94 195 TRP A N 1
ATOM 1502 C CA . TRP A 1 195 ? -16.293 -12.550 -10.402 1.00 95.94 195 TRP A CA 1
ATOM 1503 C C . TRP A 1 195 ? -17.443 -13.403 -9.838 1.00 95.94 195 TRP A C 1
ATOM 1505 O O . TRP A 1 195 ? -18.550 -12.893 -9.681 1.00 95.94 195 TRP A O 1
ATOM 1515 N N . ASP A 1 196 ? -17.204 -14.671 -9.495 1.00 96.25 196 ASP A N 1
ATOM 1516 C CA . ASP A 1 196 ? -18.191 -15.533 -8.837 1.00 96.25 196 ASP A CA 1
ATOM 1517 C C . ASP A 1 196 ? -18.144 -15.357 -7.305 1.00 96.25 196 ASP A C 1
ATOM 1519 O O . ASP A 1 196 ? -17.166 -15.779 -6.677 1.00 96.25 196 ASP A O 1
ATOM 1523 N N . PRO A 1 197 ? -19.194 -14.802 -6.660 1.00 94.06 197 PRO A N 1
ATOM 1524 C CA . PRO A 1 197 ? -19.237 -14.619 -5.209 1.00 94.06 197 PRO A CA 1
ATOM 1525 C C . PRO A 1 197 ? -19.065 -15.914 -4.407 1.00 94.06 197 PRO A C 1
ATOM 1527 O O . PRO A 1 197 ? -18.573 -15.869 -3.282 1.00 94.06 197 PRO A O 1
ATOM 1530 N N . ALA A 1 198 ? -19.436 -17.071 -4.968 1.00 95.06 198 ALA A N 1
ATOM 1531 C CA . ALA A 1 198 ? -19.253 -18.362 -4.304 1.00 95.06 198 ALA A CA 1
ATOM 1532 C C . ALA A 1 198 ? -17.776 -18.786 -4.224 1.00 95.06 198 ALA A C 1
ATOM 1534 O O . ALA A 1 198 ? -17.424 -19.669 -3.441 1.00 95.06 198 ALA A O 1
ATOM 1535 N N . ARG A 1 199 ? -16.912 -18.152 -5.022 1.00 94.88 199 ARG A N 1
ATOM 1536 C CA . ARG A 1 199 ? -15.468 -18.397 -5.101 1.00 94.88 199 ARG A CA 1
ATOM 1537 C C . ARG A 1 199 ? -14.642 -17.244 -4.524 1.00 94.88 199 ARG A C 1
ATOM 1539 O O . ARG A 1 199 ? -13.437 -17.191 -4.759 1.00 94.88 199 ARG A O 1
ATOM 1546 N N . ALA A 1 200 ? -15.278 -16.330 -3.788 1.00 94.38 200 ALA A N 1
ATOM 1547 C CA . ALA A 1 200 ? -14.605 -15.196 -3.172 1.00 94.38 200 ALA A CA 1
ATOM 1548 C C . ALA A 1 200 ? -13.516 -15.658 -2.193 1.00 94.38 200 ALA A C 1
ATOM 1550 O O . ALA A 1 200 ? -13.725 -16.564 -1.382 1.00 94.38 200 ALA A O 1
ATOM 1551 N N . LEU A 1 201 ? -12.361 -15.001 -2.236 1.00 94.31 201 LEU A N 1
ATOM 1552 C CA . LEU A 1 201 ? -11.263 -15.282 -1.322 1.00 94.31 201 LEU A CA 1
ATOM 1553 C C . LEU A 1 201 ? -11.474 -14.530 -0.013 1.00 94.31 201 LEU A C 1
ATOM 1555 O O . LEU A 1 201 ? -11.494 -13.303 0.004 1.00 94.31 201 LEU A O 1
ATOM 1559 N N . VAL A 1 202 ? -11.589 -15.250 1.097 1.00 93.75 202 VAL A N 1
ATOM 1560 C CA . VAL A 1 202 ? -11.697 -14.631 2.422 1.00 93.75 202 VAL A CA 1
ATOM 1561 C C . VAL A 1 202 ? -10.373 -13.955 2.789 1.00 93.75 202 VAL A C 1
ATOM 1563 O O . VAL A 1 202 ? -9.311 -14.572 2.716 1.00 93.75 202 VAL A O 1
ATOM 1566 N N . MET A 1 203 ? -10.431 -12.689 3.198 1.00 94.69 203 MET A N 1
ATOM 1567 C CA . MET A 1 203 ? -9.270 -11.945 3.679 1.00 94.69 203 MET A CA 1
ATOM 1568 C C . MET A 1 203 ? -9.094 -12.133 5.186 1.00 94.69 203 MET A C 1
ATOM 1570 O O . MET A 1 203 ? -10.059 -12.181 5.949 1.00 94.69 203 MET A O 1
ATOM 1574 N N . THR A 1 204 ? -7.841 -12.163 5.629 1.00 92.88 204 THR A N 1
ATOM 1575 C CA . THR A 1 204 ? -7.482 -12.252 7.046 1.00 92.88 204 THR A CA 1
ATOM 1576 C C . THR A 1 204 ? -7.184 -10.863 7.591 1.00 92.88 204 THR A C 1
ATOM 1578 O O . THR A 1 204 ? -6.380 -10.131 7.014 1.00 92.88 204 THR A O 1
ATOM 1581 N N . GLU A 1 205 ? -7.766 -10.503 8.733 1.00 91.25 205 GLU A N 1
ATOM 1582 C CA . GLU A 1 205 ? -7.355 -9.308 9.473 1.00 91.25 205 GLU A CA 1
ATOM 1583 C C . GLU A 1 205 ? -5.968 -9.558 10.097 1.00 91.25 205 GLU A C 1
ATOM 1585 O O . GLU A 1 205 ? -5.826 -10.248 11.104 1.00 91.25 205 GLU A O 1
ATOM 1590 N N . ALA A 1 206 ? -4.914 -9.064 9.447 1.00 89.44 206 ALA A N 1
ATOM 1591 C CA . ALA A 1 206 ? -3.518 -9.318 9.819 1.00 89.44 206 ALA A CA 1
ATOM 1592 C C . ALA A 1 206 ? -3.003 -8.349 10.899 1.00 89.44 206 ALA A C 1
ATOM 1594 O O . ALA A 1 206 ? -2.045 -8.637 11.613 1.00 89.44 206 ALA A O 1
ATOM 1595 N N . ALA A 1 207 ? -3.627 -7.179 10.993 1.00 86.62 207 ALA A N 1
ATOM 1596 C CA . ALA A 1 207 ? -3.431 -6.161 12.019 1.00 86.62 207 ALA A CA 1
ATOM 1597 C C . ALA A 1 207 ? -4.757 -5.390 12.171 1.00 86.62 207 ALA A C 1
ATOM 1599 O O . ALA A 1 207 ? -5.606 -5.531 11.288 1.00 86.62 207 ALA A O 1
ATOM 1600 N N . PRO A 1 208 ? -4.952 -4.572 13.224 1.00 84.19 208 PRO A N 1
ATOM 1601 C CA . PRO A 1 208 ? -6.194 -3.823 13.402 1.00 84.19 208 PRO A CA 1
ATOM 1602 C C . PRO A 1 208 ? -6.605 -3.075 12.130 1.00 84.19 208 PRO A C 1
ATOM 1604 O O . PRO A 1 208 ? -5.832 -2.270 11.600 1.00 84.19 208 PRO A O 1
ATOM 1607 N N . ASN A 1 209 ? -7.806 -3.382 11.636 1.00 84.75 209 ASN A N 1
ATOM 1608 C CA . ASN A 1 209 ? -8.418 -2.813 10.433 1.00 84.75 209 ASN A CA 1
ATOM 1609 C C . ASN A 1 209 ? -7.662 -3.095 9.122 1.00 84.75 209 ASN A C 1
ATOM 1611 O O . ASN A 1 209 ? -8.017 -2.530 8.091 1.00 84.75 209 ASN A O 1
ATOM 1615 N N . LEU A 1 210 ? -6.630 -3.945 9.124 1.00 87.94 210 LEU A N 1
ATOM 1616 C CA . LEU A 1 210 ? -5.815 -4.273 7.955 1.00 87.94 210 LEU A CA 1
ATOM 1617 C C . LEU A 1 210 ? -6.080 -5.709 7.507 1.00 87.94 210 LEU A C 1
ATOM 1619 O O . LEU A 1 210 ? -5.532 -6.670 8.052 1.00 87.94 210 LEU A O 1
ATOM 1623 N N . TRP A 1 211 ? -6.882 -5.828 6.461 1.00 91.75 211 TRP A N 1
ATOM 1624 C CA . TRP A 1 211 ? -7.255 -7.076 5.817 1.00 91.75 211 TRP A CA 1
ATOM 1625 C C . TRP A 1 211 ? -6.258 -7.419 4.723 1.00 91.75 211 TRP A C 1
ATOM 1627 O O . TRP A 1 211 ? -5.879 -6.559 3.925 1.00 91.75 211 TRP A O 1
ATOM 1637 N N . LYS A 1 212 ? -5.828 -8.678 4.678 1.00 94.06 212 LYS A N 1
ATOM 1638 C CA . LYS A 1 212 ? -4.839 -9.158 3.718 1.00 94.06 212 LYS A CA 1
ATOM 1639 C C . LYS A 1 212 ? -5.196 -10.526 3.166 1.00 94.06 212 LYS A C 1
ATOM 1641 O O . LYS A 1 212 ? -5.662 -11.400 3.894 1.00 94.06 212 LYS A O 1
ATOM 1646 N N . VAL A 1 213 ? -4.881 -10.720 1.894 1.00 94.06 213 VAL A N 1
ATOM 1647 C CA . VAL A 1 213 ? -4.826 -12.033 1.254 1.00 94.06 213 VAL A CA 1
ATOM 1648 C C . VAL A 1 213 ? -3.663 -12.042 0.270 1.00 94.06 213 VAL A C 1
ATOM 1650 O O . VAL A 1 213 ? -3.354 -11.021 -0.351 1.00 94.06 213 VAL A O 1
ATOM 1653 N N . ARG A 1 214 ? -2.995 -13.187 0.161 1.00 93.56 214 ARG A N 1
ATOM 1654 C CA . ARG A 1 214 ? -1.907 -13.403 -0.786 1.00 93.56 214 ARG A CA 1
ATOM 1655 C C . ARG A 1 214 ? -2.330 -14.461 -1.789 1.00 93.56 214 ARG A C 1
ATOM 1657 O O . ARG A 1 214 ? -2.868 -15.494 -1.400 1.00 93.56 214 ARG A O 1
ATOM 1664 N N . VAL A 1 215 ? -2.095 -14.191 -3.069 1.00 92.38 215 VAL A N 1
ATOM 1665 C CA . VAL A 1 215 ? -2.515 -15.069 -4.167 1.00 92.38 215 VAL A CA 1
ATOM 1666 C C . VAL A 1 215 ? -1.329 -15.327 -5.090 1.00 92.38 215 VAL A C 1
ATOM 1668 O O . VAL A 1 215 ? -0.552 -14.425 -5.412 1.00 92.38 215 VAL A O 1
ATOM 1671 N N . GLY A 1 216 ? -1.147 -16.586 -5.484 1.00 92.25 216 GLY A N 1
ATOM 1672 C CA . GLY A 1 216 ? -0.206 -16.965 -6.535 1.00 92.25 216 GLY A CA 1
ATOM 1673 C C . GLY A 1 216 ? -0.888 -16.868 -7.892 1.00 92.25 216 GLY A C 1
ATOM 1674 O O . GLY A 1 216 ? -1.849 -17.590 -8.123 1.00 92.25 216 GLY A O 1
ATOM 1675 N N . MET A 1 217 ? -0.401 -15.996 -8.772 1.00 90.38 217 MET A N 1
ATOM 1676 C CA . MET A 1 217 ? -0.928 -15.823 -10.131 1.00 90.38 217 MET A CA 1
ATOM 1677 C C . MET A 1 217 ? 0.219 -15.640 -11.123 1.00 90.38 217 MET A C 1
ATOM 1679 O O . MET A 1 217 ? 1.338 -15.290 -10.739 1.00 90.38 217 MET A O 1
ATOM 1683 N N . ALA A 1 218 ? -0.044 -15.845 -12.412 1.00 87.44 218 ALA A N 1
ATOM 1684 C CA . ALA A 1 218 ? 0.949 -15.564 -13.445 1.00 87.44 218 ALA A CA 1
ATOM 1685 C C . ALA A 1 218 ? 1.380 -14.077 -13.412 1.00 87.44 218 ALA A C 1
ATOM 1687 O O . ALA A 1 218 ? 0.518 -13.198 -13.325 1.00 87.44 218 ALA A O 1
ATOM 1688 N N . PRO A 1 219 ? 2.690 -13.770 -13.478 1.00 83.50 219 PRO A N 1
ATOM 1689 C CA . PRO A 1 219 ? 3.162 -12.389 -13.510 1.00 83.50 219 PRO A CA 1
ATOM 1690 C C . PRO A 1 219 ? 2.729 -11.684 -14.803 1.00 83.50 219 PRO A C 1
ATOM 1692 O O . PRO A 1 219 ? 2.599 -12.311 -15.852 1.00 83.50 219 PRO A O 1
ATOM 1695 N N . GLY A 1 220 ? 2.543 -10.363 -14.734 1.00 81.31 220 GLY A N 1
ATOM 1696 C CA . GLY A 1 220 ? 2.237 -9.526 -15.903 1.00 81.31 220 GLY A CA 1
ATOM 1697 C C . GLY A 1 220 ? 0.800 -9.624 -16.424 1.00 81.31 220 GLY A C 1
ATOM 1698 O O . GLY A 1 220 ? 0.513 -9.093 -17.493 1.00 81.31 220 GLY A O 1
ATOM 1699 N N . ARG A 1 221 ? -0.099 -10.292 -15.695 1.00 82.38 221 ARG A N 1
ATOM 1700 C CA . ARG A 1 221 ? -1.531 -10.333 -16.007 1.00 82.38 221 ARG A CA 1
ATOM 1701 C C . ARG A 1 221 ? -2.211 -9.035 -15.567 1.00 82.38 221 ARG A C 1
ATOM 1703 O O . ARG A 1 221 ? -1.917 -8.533 -14.485 1.00 82.38 221 ARG A O 1
ATOM 1710 N N . ASP A 1 222 ? -3.155 -8.542 -16.364 1.00 85.31 222 ASP A N 1
ATOM 1711 C CA . ASP A 1 222 ? -4.056 -7.473 -15.931 1.00 85.31 222 ASP A CA 1
ATOM 1712 C C . ASP A 1 222 ? -5.057 -8.033 -14.912 1.00 85.31 222 ASP A C 1
ATOM 1714 O O . ASP A 1 222 ? -5.829 -8.955 -15.206 1.00 85.31 222 ASP A O 1
ATOM 1718 N N . VAL A 1 223 ? -5.006 -7.495 -13.694 1.00 89.50 223 VAL A N 1
ATOM 1719 C CA . VAL A 1 223 ? -5.843 -7.920 -12.571 1.00 89.50 223 VAL A CA 1
ATOM 1720 C C . VAL A 1 223 ? -6.850 -6.822 -12.260 1.00 89.50 223 VAL A C 1
ATOM 1722 O O . VAL A 1 223 ? -6.472 -5.686 -11.980 1.00 89.50 223 VAL A O 1
ATOM 1725 N N . GLU A 1 224 ? -8.126 -7.188 -12.278 1.00 90.88 224 GLU A N 1
ATOM 1726 C CA . GLU A 1 224 ? -9.244 -6.353 -11.841 1.00 90.88 224 GLU A CA 1
ATOM 1727 C C . GLU A 1 224 ? -9.885 -7.009 -10.620 1.00 90.88 224 GLU A C 1
ATOM 1729 O O . GLU A 1 224 ? -10.032 -8.236 -10.595 1.00 90.88 224 GLU A O 1
ATOM 1734 N N . TYR A 1 225 ? -10.229 -6.203 -9.617 1.00 89.75 225 TYR A N 1
ATOM 1735 C CA . TYR A 1 225 ? -10.740 -6.644 -8.321 1.00 89.75 225 TYR A CA 1
ATOM 1736 C C . TYR A 1 225 ? -11.574 -5.556 -7.640 1.00 89.75 225 TYR A C 1
ATOM 1738 O O . TYR A 1 225 ? -11.350 -4.364 -7.957 1.00 89.75 225 TYR A O 1
#

Mean predicted aligned error: 12.34 Å

Solvent-accessible surface area (backbone atoms only — not comparable to full-atom values): 14180 Å² total; per-residue (Å²): 134,85,86,89,80,90,83,91,81,85,82,82,85,83,91,75,91,75,70,92,69,87,76,73,78,81,73,74,76,79,74,78,72,74,69,64,54,30,38,38,37,45,32,37,41,53,76,72,57,94,61,49,50,48,28,40,41,36,43,37,36,57,88,91,48,74,47,78,46,80,42,72,41,43,77,81,47,83,41,32,31,37,39,75,47,68,70,83,51,50,82,89,59,85,74,77,52,49,34,33,42,49,33,43,36,32,69,91,78,69,49,72,43,69,45,49,76,78,71,45,74,76,78,94,72,80,58,62,49,73,48,84,45,67,72,45,53,76,84,40,74,69,51,57,50,72,34,76,80,32,61,77,71,53,77,87,74,86,65,44,84,65,68,87,61,51,82,42,83,49,76,47,80,55,57,90,68,57,91,97,59,79,59,62,45,46,14,66,45,73,89,30,26,50,67,36,78,94,47,41,42,73,39,32,39,56,43,94,38,32,32,32,43,50,42,67,67,76,84,92,63,91,82,52,108

Foldseek 3Di:
DDDDDDDDDDDDDDDDPDPPDDDDDDPDDPDPDPQQWAKEKEKEFAADDPQKFKWKWKWKDDPPDIDIDIGTWDDPDRGMTIDMDTPNHHCPDDDTWMFMWMWMAGRPPGDIDTAPDDTHTDDDDDRYDYHYYYGHDCPDPQCVCVDPVNVVVQDDDDFDDEDPDADDKDKDQGQDDDPPDFDWAAWCDVQRVNRDPVNTHTWTRNDRRITIYHTHDDPPDDIDD

Secondary structure (DSSP, 8-state):
---------PPPPP------------PPPP--------EEEEEEE----TTEEEEEEEEEEETTEEEEEEEEPEEEETTEEEEEEE-SS-TTSS--EEEEEEEEEETTTTEEEEPSSSPEE----SSEEEEEEE---TTSHHHHTTSHHHHTTSPPPPP-PPP---SEEEEEE-S-PPTT---EE-BSSGGGBTT-GGGPEEPEEEETTEEEEEE---TT-----

Radius of gyration: 32.33 Å; Cα contacts (8 Å, |Δi|>4): 366; chains: 1; bounding box: 128×59×43 Å

pLDDT: mean 79.23, std 18.0, range [30.86, 97.88]

Sequence (225 aa):
MASSCRGKWSPAAPPWTACAACRKPLSEPPSPSPPFMKKIVFRVNYHTVPGQSLWVRISVKIGDLAFDHLLPMRCISGTQWQTEWETGWSTSAGFLLFTYRYVFRQEGNGVELEEWGGPRMIGAFEDAVVALDTWCSAGTVDHAYETKAFDAVIKPRVTGSVESRGNHDFQLRMAAVPEGSVVCLLGNAEELGGWDPARALVMTEAAPNLWKVRVGMAPG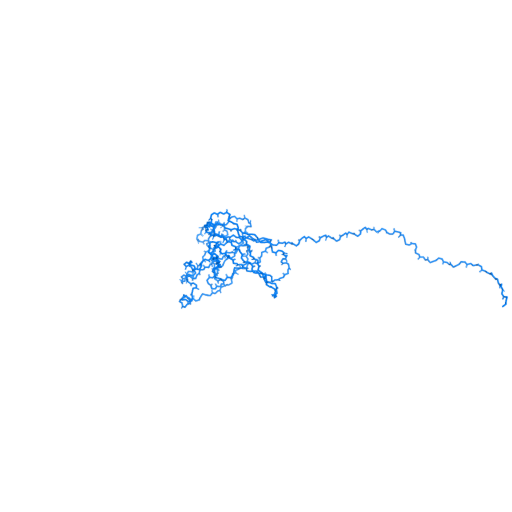RDVEY